Protein AF-A0A6G1S2K5-F1 (afdb_monomer_lite)

Structure (mmCIF, N/CA/C/O backbone):
data_AF-A0A6G1S2K5-F1
#
_entry.id   AF-A0A6G1S2K5-F1
#
loop_
_atom_site.group_PDB
_atom_site.id
_atom_site.type_symbol
_atom_site.label_atom_id
_atom_site.label_alt_id
_atom_site.label_comp_id
_atom_site.label_asym_id
_atom_site.label_entity_id
_atom_site.label_seq_id
_atom_site.pdbx_PDB_ins_code
_atom_site.Cartn_x
_atom_site.Cartn_y
_atom_site.Cartn_z
_atom_site.occupancy
_atom_site.B_iso_or_equiv
_atom_site.auth_seq_id
_atom_site.auth_comp_id
_atom_site.auth_asym_id
_atom_site.auth_atom_id
_atom_site.pdbx_PDB_model_num
ATOM 1 N N . GLU A 1 1 ? -30.847 39.200 23.170 1.00 44.28 1 GLU A N 1
ATOM 2 C CA . GLU A 1 1 ? -29.969 38.083 22.770 1.00 44.28 1 GLU A CA 1
ATOM 3 C C . GLU A 1 1 ? -28.603 38.314 23.396 1.00 44.28 1 GLU A C 1
ATOM 5 O O . GLU A 1 1 ? -27.869 39.185 22.953 1.00 44.28 1 GLU A O 1
ATOM 10 N N . GLY A 1 2 ? -28.333 37.659 24.526 1.00 47.44 2 GLY A N 1
ATOM 11 C CA . GLY A 1 2 ? -27.048 37.771 25.210 1.00 47.44 2 GLY A CA 1
ATOM 12 C C . GLY A 1 2 ? -26.057 36.809 24.572 1.00 47.44 2 GLY A C 1
ATOM 13 O O . GLY A 1 2 ? -26.247 35.598 24.657 1.00 47.44 2 GLY A O 1
ATOM 14 N N . LEU A 1 3 ? -25.022 37.343 23.926 1.00 50.62 3 LEU A N 1
ATOM 15 C CA . LEU A 1 3 ? -23.809 36.590 23.628 1.00 50.62 3 LEU A CA 1
ATOM 16 C C . LEU A 1 3 ? -23.221 36.156 24.975 1.00 50.62 3 LEU A C 1
ATOM 18 O O . LEU A 1 3 ? -22.658 36.971 25.697 1.00 50.62 3 LEU A O 1
ATOM 22 N N . LEU A 1 4 ? -23.426 34.890 25.342 1.00 57.00 4 LEU A N 1
ATOM 23 C CA . LEU A 1 4 ? -22.683 34.254 26.423 1.00 57.00 4 LEU A CA 1
ATOM 24 C C . LEU A 1 4 ? -21.203 34.323 26.033 1.00 57.00 4 LEU A C 1
ATOM 26 O O . LEU A 1 4 ? -20.764 33.589 25.146 1.00 57.00 4 LEU A O 1
ATOM 30 N N . GLU A 1 5 ? -20.457 35.241 26.647 1.00 63.59 5 GLU A N 1
ATOM 31 C CA . GLU A 1 5 ? -18.999 35.237 26.592 1.00 63.59 5 GLU A CA 1
ATOM 32 C C . GLU A 1 5 ? -18.533 33.884 27.128 1.00 63.59 5 GLU A C 1
ATOM 34 O O . GLU A 1 5 ? -18.661 33.586 28.315 1.00 63.59 5 GLU A O 1
ATOM 39 N N . ILE A 1 6 ? -18.061 33.019 26.228 1.00 65.19 6 ILE A N 1
ATOM 40 C CA . ILE A 1 6 ? -17.493 31.733 26.617 1.00 65.19 6 ILE A CA 1
ATOM 41 C C . ILE A 1 6 ? -16.240 32.050 27.432 1.00 65.19 6 ILE A C 1
ATOM 43 O O . ILE A 1 6 ? -15.275 32.605 26.901 1.00 65.19 6 ILE A O 1
ATOM 47 N N . ASN A 1 7 ? -16.267 31.713 28.720 1.00 73.50 7 ASN A N 1
ATOM 48 C CA . ASN A 1 7 ? -15.144 31.931 29.616 1.00 73.50 7 ASN A CA 1
ATOM 49 C C . ASN A 1 7 ? -13.915 31.171 29.086 1.00 73.50 7 ASN A C 1
ATOM 51 O O . ASN A 1 7 ? -14.003 30.013 28.672 1.00 73.50 7 ASN A O 1
ATOM 55 N N . THR A 1 8 ? -12.748 31.812 29.099 1.00 72.75 8 THR A N 1
ATOM 56 C CA . THR A 1 8 ? -11.483 31.217 28.643 1.00 72.75 8 THR A CA 1
ATOM 57 C C . THR A 1 8 ? -11.114 29.955 29.422 1.00 72.75 8 THR A C 1
ATOM 59 O O . THR A 1 8 ? -10.486 29.062 28.854 1.00 72.75 8 THR A O 1
ATOM 62 N N . ALA A 1 9 ? -11.560 29.836 30.675 1.00 74.75 9 ALA A N 1
ATOM 63 C CA . ALA A 1 9 ? -11.423 28.619 31.474 1.00 74.75 9 ALA A CA 1
ATOM 64 C C . ALA A 1 9 ? -12.240 27.436 30.912 1.00 74.75 9 ALA A C 1
ATOM 66 O O . ALA A 1 9 ? -11.753 26.307 30.892 1.00 74.75 9 ALA A O 1
ATOM 67 N N . ASP A 1 10 ? -13.444 27.684 30.386 1.00 74.12 10 ASP A N 1
ATOM 68 C CA . ASP A 1 10 ? -14.295 26.632 29.812 1.00 74.12 10 ASP A CA 1
ATOM 69 C C . ASP A 1 10 ? -13.729 26.124 28.479 1.00 74.12 10 ASP A C 1
ATOM 71 O O . ASP A 1 10 ? -13.750 24.923 28.200 1.00 74.12 10 ASP A O 1
ATOM 75 N N . LEU A 1 11 ? -13.134 27.023 27.685 1.00 76.31 11 LEU A N 1
ATOM 76 C CA . LEU A 1 11 ? -12.469 26.676 26.424 1.00 76.31 11 LEU A CA 1
ATOM 77 C C . LEU A 1 11 ? -11.297 25.699 26.617 1.00 76.31 11 LEU A C 1
ATOM 79 O O . LEU A 1 11 ? -11.029 24.897 25.722 1.00 76.31 11 LEU A O 1
ATOM 83 N N . GLN A 1 12 ? -10.625 25.722 27.775 1.00 82.12 12 GLN A N 1
ATOM 84 C CA . GLN A 1 12 ? -9.540 24.785 28.097 1.00 82.12 12 GLN A CA 1
ATOM 85 C C . GLN A 1 12 ? -10.045 23.359 28.374 1.00 82.12 12 GLN A C 1
ATOM 87 O O . GLN A 1 12 ? -9.307 22.398 28.177 1.00 82.12 12 GLN A O 1
ATOM 92 N N . LEU A 1 13 ? -11.310 23.193 28.774 1.00 88.50 13 LEU A N 1
ATOM 93 C CA . LEU A 1 13 ? -11.910 21.884 29.065 1.00 88.50 13 LEU A CA 1
ATOM 94 C C . LEU A 1 13 ? -12.486 21.197 27.817 1.00 88.50 13 LEU A C 1
ATOM 96 O O . LEU A 1 13 ? -12.706 19.982 27.813 1.00 88.50 13 LEU A O 1
ATOM 100 N N . PHE A 1 14 ? -12.734 21.957 26.747 1.00 91.81 14 PHE A N 1
ATOM 101 C CA . PHE A 1 14 ? -13.391 21.458 25.538 1.00 91.81 14 PHE A CA 1
ATOM 102 C C . PHE A 1 14 ? -12.679 20.271 24.875 1.00 91.81 14 PHE A C 1
ATOM 104 O O . PHE A 1 14 ? -13.385 19.320 24.527 1.00 91.81 14 PHE A O 1
ATOM 111 N N . PRO A 1 15 ? -11.337 20.245 24.711 1.00 94.25 15 PRO A N 1
ATOM 112 C CA . PRO A 1 15 ? -10.653 19.098 24.111 1.00 94.25 15 PRO A CA 1
ATOM 113 C C . PRO A 1 15 ? -10.971 17.789 24.842 1.00 94.25 15 PRO A C 1
ATOM 115 O O . PRO A 1 15 ? -11.388 16.811 24.220 1.00 94.25 15 PRO A O 1
ATOM 118 N N . THR A 1 16 ? -10.874 17.803 26.172 1.00 94.50 16 THR A N 1
ATOM 119 C CA . THR A 1 16 ? -11.142 16.646 27.032 1.00 94.50 16 THR A CA 1
ATOM 120 C C . THR A 1 16 ? -12.600 16.204 26.943 1.00 94.50 16 THR A C 1
ATOM 122 O O . THR A 1 16 ? -12.869 15.017 26.751 1.00 94.50 16 THR A O 1
ATOM 125 N N . ILE A 1 17 ? -13.548 17.147 27.013 1.00 94.94 17 ILE A N 1
ATOM 126 C CA . ILE A 1 17 ? -14.986 16.850 26.919 1.00 94.94 17 ILE A CA 1
ATOM 127 C C . ILE A 1 17 ? -15.317 16.223 25.562 1.00 94.94 17 ILE A C 1
ATOM 129 O O . ILE A 1 17 ? -15.997 15.196 25.503 1.00 94.94 17 ILE A O 1
ATOM 133 N N . VAL A 1 18 ? -14.832 16.814 24.467 1.00 95.81 18 VAL A N 1
ATOM 134 C CA . VAL A 1 18 ? -15.091 16.315 23.110 1.00 95.81 18 VAL A CA 1
ATOM 135 C C . VAL A 1 18 ? -14.554 14.897 22.954 1.00 95.81 18 VAL A C 1
ATOM 137 O O . VAL A 1 18 ? -15.295 14.019 22.513 1.00 95.81 18 VAL A O 1
ATOM 140 N N . VAL A 1 19 ? -13.306 14.654 23.364 1.00 96.06 19 VAL A N 1
ATOM 141 C CA . VAL A 1 19 ? -12.685 13.324 23.322 1.00 96.06 19 VAL A CA 1
ATOM 142 C C . VAL A 1 19 ? -13.500 12.313 24.127 1.00 96.06 19 VAL A C 1
ATOM 144 O O . VAL A 1 19 ? -13.864 11.261 23.603 1.00 96.06 19 VAL A O 1
ATOM 147 N N . GLU A 1 20 ? -13.850 12.636 25.372 1.00 96.25 20 GLU A N 1
ATOM 148 C CA . GLU A 1 20 ? -14.593 11.734 26.252 1.00 96.25 20 GLU A CA 1
ATOM 149 C C . GLU A 1 20 ? -15.958 11.355 25.660 1.00 96.25 20 GLU A C 1
ATOM 151 O O . GLU A 1 20 ? -16.309 10.173 25.583 1.00 96.25 20 GLU A O 1
ATOM 156 N N . LYS A 1 21 ? -16.748 12.348 25.226 1.00 97.19 21 LYS A N 1
ATOM 157 C CA . LYS A 1 21 ? -18.094 12.097 24.689 1.00 97.19 21 LYS A CA 1
ATOM 158 C C . LYS A 1 21 ? -18.041 11.372 23.354 1.00 97.19 21 LYS A C 1
ATOM 160 O O . LYS A 1 21 ? -18.877 10.506 23.100 1.00 97.19 21 LYS A O 1
ATOM 165 N N . MET A 1 22 ? -17.043 11.668 22.531 1.00 97.25 22 MET A N 1
ATOM 166 C CA . MET A 1 22 ? -16.865 11.003 21.252 1.00 97.25 22 MET A CA 1
ATOM 167 C C . MET A 1 22 ? -16.449 9.539 21.420 1.00 97.25 22 MET A C 1
ATOM 169 O O . MET A 1 22 ? -17.040 8.678 20.770 1.00 97.25 22 MET A O 1
ATOM 173 N N . ILE A 1 23 ? -15.527 9.224 22.338 1.00 97.25 23 ILE A N 1
ATOM 174 C CA . ILE A 1 23 ? -15.175 7.830 22.649 1.00 97.25 23 ILE A CA 1
ATOM 175 C C . ILE A 1 23 ? -16.382 7.085 23.224 1.00 97.25 23 ILE A C 1
ATOM 177 O O . ILE A 1 23 ? -16.666 5.969 22.798 1.00 97.25 23 ILE A O 1
ATOM 181 N N . LYS A 1 24 ? -17.161 7.701 24.122 1.00 97.50 24 LYS A N 1
ATOM 182 C CA . LYS A 1 24 ? -18.412 7.099 24.620 1.00 97.50 24 LYS A CA 1
ATOM 183 C C . LYS A 1 24 ? -19.392 6.786 23.487 1.00 97.50 24 LYS A C 1
ATOM 185 O O . LYS A 1 24 ? -19.952 5.695 23.457 1.00 97.50 24 LYS A O 1
ATOM 190 N N . ALA A 1 25 ? -19.558 7.694 22.529 1.00 97.88 25 ALA A N 1
ATOM 191 C CA . ALA A 1 25 ? -20.399 7.454 21.361 1.00 97.88 25 ALA A CA 1
ATOM 192 C C . ALA A 1 25 ? -19.854 6.327 20.458 1.00 97.88 25 ALA A C 1
ATOM 194 O O . ALA A 1 25 ? -20.641 5.540 19.934 1.00 97.88 25 ALA A O 1
ATOM 195 N N . LEU A 1 26 ? -18.529 6.197 20.317 1.00 97.38 26 LEU A N 1
ATOM 196 C CA . LEU A 1 26 ? -17.894 5.073 19.614 1.00 97.38 26 LEU A CA 1
ATOM 197 C C . LEU A 1 26 ? -18.157 3.732 20.316 1.00 97.38 26 LEU A C 1
ATOM 199 O O . LEU A 1 26 ? -18.489 2.751 19.652 1.00 97.38 26 LEU A O 1
ATOM 203 N N . LYS A 1 27 ? -18.095 3.678 21.656 1.00 96.50 27 LYS A N 1
ATOM 204 C CA . LYS A 1 27 ? -18.446 2.464 22.427 1.00 96.50 27 LYS A CA 1
ATOM 205 C C . LYS A 1 27 ? -19.894 2.022 22.171 1.00 96.50 27 LYS A C 1
ATOM 207 O O . LYS A 1 27 ? -20.176 0.830 22.163 1.00 96.50 27 LYS A O 1
ATOM 212 N N . LEU A 1 28 ? -20.789 2.974 21.896 1.00 96.56 28 LEU A N 1
ATOM 213 C CA . LEU A 1 28 ? -22.192 2.734 21.534 1.00 96.56 28 LEU A CA 1
ATOM 214 C C . LEU A 1 28 ? -22.413 2.482 20.030 1.00 96.56 28 LEU A C 1
ATOM 216 O O . LEU A 1 28 ? -23.551 2.514 19.568 1.00 96.56 28 LEU A O 1
ATOM 220 N N . ASN A 1 29 ? -21.347 2.240 19.259 1.00 95.38 29 ASN A N 1
ATOM 221 C CA . ASN A 1 29 ? -21.399 1.974 17.818 1.00 95.38 29 ASN A CA 1
ATOM 222 C C . ASN A 1 29 ? -22.050 3.113 16.999 1.00 95.38 29 ASN A C 1
ATOM 224 O O . ASN A 1 29 ? -22.747 2.885 16.008 1.00 95.38 29 ASN A O 1
ATOM 228 N N . SER A 1 30 ? -21.843 4.368 17.415 1.00 97.12 30 SER A N 1
ATOM 229 C CA . SER A 1 30 ? -22.363 5.527 16.689 1.00 97.12 30 SER A CA 1
ATOM 230 C C . SER A 1 30 ? -21.628 5.736 15.364 1.00 97.12 30 SER A C 1
ATOM 232 O O . SER A 1 30 ? -20.437 6.057 15.329 1.00 97.12 30 SER A O 1
ATOM 234 N N . ARG A 1 31 ? -22.372 5.653 14.255 1.00 96.06 31 ARG A N 1
ATOM 235 C CA . ARG A 1 31 ? -21.859 5.937 12.906 1.00 96.06 31 ARG A CA 1
ATOM 236 C C . ARG A 1 31 ? -21.279 7.349 12.791 1.00 96.06 31 ARG A C 1
ATOM 238 O O . ARG A 1 31 ? -20.225 7.511 12.184 1.00 96.06 31 ARG A O 1
ATOM 245 N N . GLU A 1 32 ? -21.943 8.350 13.366 1.00 96.69 32 GLU A N 1
ATOM 246 C CA . GLU A 1 32 ? -21.483 9.745 13.312 1.00 96.69 32 GLU A CA 1
ATOM 247 C C . GLU A 1 32 ? -20.174 9.941 14.080 1.00 96.69 32 GLU A C 1
ATOM 249 O O . GLU A 1 32 ? -19.266 10.618 13.596 1.00 96.69 32 GLU A O 1
ATOM 254 N N . ALA A 1 33 ? -20.035 9.297 15.243 1.00 97.00 33 ALA A N 1
ATOM 255 C CA . ALA A 1 33 ? -18.784 9.325 15.994 1.00 97.00 33 ALA A CA 1
ATOM 256 C C . ALA A 1 33 ? -17.656 8.640 15.211 1.00 97.00 33 ALA A C 1
ATOM 258 O O . ALA A 1 33 ? -16.556 9.186 15.116 1.00 97.00 33 ALA A O 1
ATOM 259 N N . ARG A 1 34 ? -17.946 7.499 14.570 1.00 96.56 34 ARG A N 1
ATOM 260 C CA . ARG A 1 34 ? -16.986 6.798 13.712 1.00 96.56 34 ARG A CA 1
ATOM 261 C C . ARG A 1 34 ? -16.538 7.660 12.540 1.00 96.56 34 ARG A C 1
ATOM 263 O O . ARG A 1 34 ? -15.343 7.755 12.300 1.00 96.56 34 ARG A O 1
ATOM 270 N N . LEU A 1 35 ? -17.453 8.321 11.831 1.00 96.62 35 LEU A N 1
ATOM 271 C CA . LEU A 1 35 ? -17.094 9.178 10.695 1.00 96.62 35 LEU A CA 1
ATOM 272 C C . LEU A 1 35 ? -16.244 10.388 11.101 1.00 96.62 35 LEU A C 1
ATOM 274 O O . LEU A 1 35 ? -15.449 10.882 10.307 1.00 96.62 35 LEU A O 1
ATOM 278 N N . ARG A 1 36 ? -16.387 10.853 12.344 1.00 97.12 36 ARG A N 1
ATOM 279 C CA . ARG A 1 36 ? -15.615 11.976 12.880 1.00 97.12 36 ARG A CA 1
ATOM 280 C C . ARG A 1 36 ? -14.306 11.548 13.536 1.00 97.12 36 ARG A C 1
ATOM 282 O O . ARG A 1 36 ? -13.568 12.431 13.955 1.00 97.12 36 ARG A O 1
ATOM 289 N N . PHE A 1 37 ? -13.979 10.253 13.613 1.00 96.94 37 PHE A N 1
ATOM 290 C CA . PHE A 1 37 ? -12.769 9.749 14.282 1.00 96.94 37 PHE A CA 1
ATOM 291 C C . PHE A 1 37 ? -11.465 10.473 13.894 1.00 96.94 37 PHE A C 1
ATOM 293 O O . PHE A 1 37 ? -10.727 10.855 14.802 1.00 96.94 37 PHE A O 1
ATOM 300 N N . PRO A 1 38 ? -11.199 10.805 12.614 1.00 97.00 38 PRO A N 1
ATOM 301 C CA . PRO A 1 38 ? -10.011 11.586 12.255 1.00 97.00 38 PRO A CA 1
ATOM 302 C C . PRO A 1 38 ? -9.928 12.954 12.947 1.00 97.00 38 PRO A C 1
ATOM 304 O O . PRO A 1 38 ? -8.837 13.459 13.199 1.00 97.00 38 PRO A O 1
ATOM 307 N N . ARG A 1 39 ? -11.070 13.559 13.305 1.00 97.06 39 ARG A N 1
ATOM 308 C CA . ARG A 1 39 ? -11.093 14.812 14.067 1.00 97.06 39 ARG A CA 1
ATOM 309 C C . ARG A 1 39 ? -10.588 14.620 15.493 1.00 97.06 39 ARG A C 1
ATOM 311 O O . ARG A 1 39 ? -9.932 15.515 16.014 1.00 97.06 39 ARG A O 1
ATOM 318 N N . LEU A 1 40 ? -10.860 13.470 16.105 1.00 96.25 40 LEU A N 1
ATOM 319 C CA . LEU A 1 40 ? -10.313 13.125 17.414 1.00 96.25 40 LEU A CA 1
ATOM 320 C C . LEU A 1 40 ? -8.785 13.016 17.341 1.00 96.25 40 LEU A C 1
ATOM 322 O O . LEU A 1 40 ? -8.116 13.587 18.193 1.00 96.25 40 LEU A O 1
ATOM 326 N N . LEU A 1 41 ? -8.236 12.404 16.285 1.00 96.50 41 LEU A N 1
ATOM 327 C CA . LEU A 1 41 ? -6.783 12.337 16.067 1.00 96.50 41 LEU A CA 1
ATOM 328 C C . LEU A 1 41 ? -6.138 13.733 15.981 1.00 96.50 41 LEU A C 1
ATOM 330 O O . LEU A 1 41 ? -5.127 13.985 16.626 1.00 96.50 41 LEU A O 1
ATOM 334 N N . GLN A 1 42 ? -6.771 14.671 15.269 1.00 96.19 42 GLN A N 1
ATOM 335 C CA . GLN A 1 42 ? -6.304 16.064 15.195 1.00 96.19 42 GLN A CA 1
ATOM 336 C C . GLN A 1 42 ? -6.362 16.794 16.544 1.00 96.19 42 GLN A C 1
ATOM 338 O O . GLN A 1 42 ? -5.534 17.661 16.816 1.00 96.19 42 GLN A O 1
ATOM 343 N N . ILE A 1 43 ? -7.365 16.495 17.377 1.00 95.69 43 ILE A N 1
ATOM 344 C CA . ILE A 1 43 ? -7.482 17.089 18.715 1.00 95.69 43 ILE A CA 1
ATOM 345 C C . ILE A 1 43 ? -6.345 16.589 19.610 1.00 95.69 43 ILE A C 1
ATOM 347 O O . ILE A 1 43 ? -5.783 17.400 20.337 1.00 95.69 43 ILE A O 1
ATOM 351 N N . ILE A 1 44 ? -5.973 15.308 19.512 1.00 95.06 44 ILE A N 1
ATOM 352 C CA . ILE A 1 44 ? -4.836 14.748 20.258 1.00 95.06 44 ILE A CA 1
ATOM 353 C C . ILE A 1 44 ? -3.531 15.430 19.857 1.00 95.06 44 ILE A C 1
ATOM 355 O O . ILE A 1 44 ? -2.781 15.847 20.729 1.00 95.06 44 ILE A O 1
ATOM 359 N N . GLU A 1 45 ? -3.287 15.587 18.554 1.00 94.31 45 GLU A N 1
ATOM 360 C CA . GLU A 1 45 ? -2.077 16.245 18.041 1.00 94.31 45 GLU A CA 1
ATOM 361 C C . GLU A 1 45 ? -1.993 17.719 18.476 1.00 94.31 45 GLU A C 1
ATOM 363 O O . GLU A 1 45 ? -0.913 18.241 18.734 1.00 94.31 45 GLU A O 1
ATOM 368 N N . ARG A 1 46 ? -3.136 18.406 18.601 1.00 95.00 46 ARG A N 1
ATOM 369 C CA . ARG A 1 46 ? -3.176 19.824 18.991 1.00 95.00 46 ARG A CA 1
ATOM 370 C C . ARG A 1 46 ? -3.164 20.059 20.505 1.00 95.00 46 ARG A C 1
ATOM 372 O O . ARG A 1 46 ? -2.647 21.086 20.937 1.00 95.00 46 ARG A O 1
ATOM 379 N N . TYR A 1 47 ? -3.756 19.157 21.285 1.00 95.00 47 TYR A N 1
ATOM 380 C CA . TYR A 1 47 ? -3.921 19.269 22.742 1.00 95.00 47 TYR A CA 1
ATOM 381 C C . TYR A 1 47 ? -3.456 17.984 23.456 1.00 95.00 47 TYR A C 1
ATOM 383 O O . TYR A 1 47 ? -4.256 17.308 24.119 1.00 95.00 47 TYR A O 1
ATOM 391 N N . PRO A 1 48 ? -2.184 17.572 23.287 1.00 94.50 48 PRO A N 1
ATOM 392 C CA . PRO A 1 48 ? -1.711 16.282 23.783 1.00 94.50 48 PRO A CA 1
ATOM 393 C C . PRO A 1 48 ? -1.643 16.228 25.313 1.00 94.50 48 PRO A C 1
ATOM 395 O O . PRO A 1 48 ? -1.909 15.174 25.891 1.00 94.50 48 PRO A O 1
ATOM 398 N N . ALA A 1 49 ? -1.340 17.348 25.979 1.00 92.94 49 ALA A N 1
ATOM 399 C CA . ALA A 1 49 ? -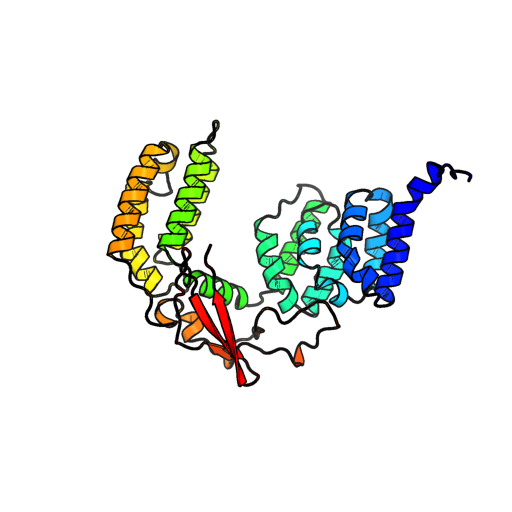1.195 17.406 27.434 1.00 92.94 49 ALA A CA 1
ATOM 400 C C . ALA A 1 49 ? -2.495 17.028 28.163 1.00 92.94 49 ALA A C 1
ATOM 402 O O . ALA A 1 49 ? -2.468 16.336 29.180 1.00 92.94 49 ALA A O 1
ATOM 403 N N . GLU A 1 50 ? -3.635 17.441 27.616 1.00 92.44 50 GLU A N 1
ATOM 404 C CA . GLU A 1 50 ? -4.954 17.247 28.208 1.00 92.44 50 GLU A CA 1
ATOM 405 C C . GLU A 1 50 ? -5.618 15.945 27.741 1.00 92.44 50 GLU A C 1
ATOM 407 O O . GLU A 1 50 ? -6.382 15.329 28.487 1.00 92.44 50 GLU A O 1
ATOM 412 N N . THR A 1 51 ? -5.348 15.511 26.504 1.00 95.25 51 THR A N 1
ATOM 413 C CA . THR A 1 51 ? -6.145 14.458 25.851 1.00 95.25 51 THR A CA 1
ATOM 414 C C . THR A 1 51 ? -5.433 13.116 25.688 1.00 95.25 51 THR A C 1
ATOM 416 O O . THR A 1 51 ? -6.104 12.082 25.720 1.00 95.25 51 THR A O 1
ATOM 419 N N . LEU A 1 52 ? -4.101 13.080 25.569 1.00 94.94 52 LEU A N 1
ATOM 420 C CA . LEU A 1 52 ? -3.365 11.865 25.190 1.00 94.94 52 LEU A CA 1
ATOM 421 C C . LEU A 1 52 ? -3.568 10.718 26.189 1.00 94.94 52 LEU A C 1
ATOM 423 O O . LEU A 1 52 ? -3.865 9.585 25.800 1.00 94.94 52 LEU A O 1
ATOM 427 N N . GLY A 1 53 ? -3.469 11.018 27.487 1.00 94.81 53 GLY A N 1
ATOM 428 C CA . GLY A 1 53 ? -3.676 10.031 28.551 1.00 94.81 53 GLY A CA 1
ATOM 429 C C . GLY A 1 53 ? -5.109 9.488 28.589 1.00 94.81 53 GLY A C 1
ATOM 430 O O . GLY A 1 53 ? -5.312 8.291 28.796 1.00 94.81 53 GLY A O 1
ATOM 431 N N . LEU A 1 54 ? -6.103 10.347 28.329 1.00 94.81 54 LEU A N 1
ATOM 432 C CA . LEU A 1 54 ? -7.511 9.949 28.265 1.00 94.81 54 LEU A CA 1
ATOM 433 C C . LEU A 1 54 ? -7.767 9.008 27.083 1.00 94.81 54 LEU A C 1
ATOM 435 O O . LEU A 1 54 ? -8.385 7.961 27.265 1.00 94.81 54 LEU A O 1
ATOM 439 N N . VAL A 1 55 ? -7.278 9.353 25.889 1.00 95.38 55 VAL A N 1
ATOM 440 C CA . VAL A 1 55 ? -7.466 8.519 24.692 1.00 95.38 55 VAL A CA 1
ATOM 441 C C . VAL A 1 55 ? -6.784 7.172 24.861 1.00 95.38 55 VAL A C 1
ATOM 443 O O . VAL A 1 55 ? -7.423 6.149 24.644 1.00 95.38 55 VAL A O 1
ATOM 446 N N . THR A 1 56 ? -5.529 7.164 25.310 1.00 94.88 56 THR A N 1
ATOM 447 C CA . THR A 1 56 ? -4.753 5.928 25.491 1.00 94.88 56 THR A CA 1
ATOM 448 C C . THR A 1 56 ? -5.468 4.945 26.424 1.00 94.88 56 THR A C 1
ATOM 450 O O . THR A 1 56 ? -5.467 3.740 26.181 1.00 94.88 56 THR A O 1
ATOM 453 N N . ARG A 1 57 ? -6.130 5.451 27.473 1.00 94.12 57 ARG A N 1
ATOM 454 C CA . ARG A 1 57 ? -6.892 4.621 28.413 1.00 94.12 57 ARG A CA 1
ATOM 455 C C . ARG A 1 57 ? -8.237 4.158 27.857 1.00 94.12 57 ARG A C 1
ATOM 457 O O . ARG A 1 57 ? -8.626 3.019 28.084 1.00 94.12 57 ARG A O 1
ATOM 464 N N . GLU A 1 58 ? -8.984 5.046 27.207 1.00 94.88 58 GLU A N 1
ATOM 465 C CA . GLU A 1 58 ? -10.389 4.788 26.876 1.00 94.88 58 GLU A CA 1
ATOM 466 C C . GLU A 1 58 ? -10.587 4.158 25.494 1.00 94.88 58 GLU A C 1
ATOM 468 O O . GLU A 1 58 ? -11.566 3.432 25.294 1.00 94.88 58 GLU A O 1
ATOM 473 N N . LEU A 1 59 ? -9.693 4.422 24.537 1.00 94.62 59 LEU A N 1
ATOM 474 C CA . LEU A 1 59 ? -9.855 3.981 23.150 1.00 94.62 59 LEU A CA 1
ATOM 475 C C . LEU A 1 59 ? -9.755 2.457 23.008 1.00 94.62 59 LEU A C 1
ATOM 477 O O . LEU A 1 59 ? -10.478 1.886 22.199 1.00 94.62 59 LEU A O 1
ATOM 481 N N . SER A 1 60 ? -8.950 1.801 23.849 1.00 92.25 60 SER A N 1
ATOM 482 C CA . SER A 1 60 ? -8.796 0.336 23.906 1.00 92.25 60 SER A CA 1
ATOM 483 C C . SER A 1 60 ? -10.092 -0.415 24.228 1.00 92.25 60 SER A C 1
ATOM 485 O O . SER A 1 60 ? -10.205 -1.603 23.955 1.00 92.25 60 SER A O 1
ATOM 487 N N . SER A 1 61 ? -11.089 0.266 24.801 1.00 94.19 61 SER A N 1
ATOM 488 C CA . SER A 1 61 ? -12.402 -0.325 25.092 1.00 94.19 61 SER A CA 1
ATOM 489 C C . SER A 1 61 ? -13.412 -0.196 23.946 1.00 94.19 61 SER A C 1
ATOM 491 O O . SER A 1 61 ? -14.523 -0.720 24.041 1.00 94.19 61 SER A O 1
ATOM 493 N N . VAL A 1 62 ? -13.067 0.521 22.872 1.00 97.12 62 VAL A N 1
ATOM 494 C CA . VAL A 1 62 ? -13.887 0.598 21.660 1.00 97.12 62 VAL A CA 1
ATOM 495 C C . VAL A 1 62 ? -13.541 -0.593 20.764 1.00 97.12 62 VAL A C 1
ATOM 497 O O . VAL A 1 62 ? -12.361 -0.824 20.517 1.00 97.12 62 VAL A O 1
ATOM 500 N N . PRO A 1 63 ? -14.530 -1.312 20.201 1.00 96.88 63 PRO A N 1
ATOM 501 C CA . PRO A 1 63 ? -14.259 -2.400 19.266 1.00 96.88 63 PRO A CA 1
ATOM 502 C C . PRO A 1 63 ? -13.364 -1.959 18.098 1.00 96.88 63 PRO A C 1
ATOM 504 O O . PRO A 1 63 ? -13.757 -1.099 17.302 1.00 96.88 63 PRO A O 1
ATOM 507 N N . CYS A 1 64 ? -12.187 -2.577 17.968 1.00 96.94 64 CYS A N 1
ATOM 508 C CA . CYS A 1 64 ? -11.137 -2.131 17.048 1.00 96.94 64 CYS A CA 1
ATOM 509 C C . CYS A 1 64 ? -11.565 -2.087 15.567 1.00 96.94 64 CYS A C 1
ATOM 511 O O . CYS A 1 64 ? -11.093 -1.252 14.794 1.00 96.94 64 CYS A O 1
ATOM 513 N N . TRP A 1 65 ? -12.531 -2.928 15.177 1.00 97.06 65 TRP A N 1
ATOM 514 C CA . TRP A 1 65 ? -13.069 -2.979 13.817 1.00 97.06 65 TRP A CA 1
ATOM 515 C C . TRP A 1 65 ? -13.690 -1.652 13.354 1.00 97.06 65 TRP A C 1
ATOM 517 O O . TRP A 1 65 ? -13.715 -1.370 12.156 1.00 97.06 65 TRP A O 1
ATOM 527 N N . GLN A 1 66 ? -14.157 -0.801 14.277 1.00 97.56 66 GLN A N 1
ATOM 528 C CA . GLN A 1 66 ? -14.718 0.508 13.925 1.00 97.56 66 GLN A CA 1
ATOM 529 C C . GLN A 1 66 ? -13.679 1.450 13.305 1.00 97.56 66 GLN A C 1
ATOM 531 O O . GLN A 1 66 ? -14.051 2.395 12.608 1.00 97.56 66 GLN A O 1
ATOM 536 N N . PHE A 1 67 ? -12.390 1.195 13.530 1.00 97.25 67 PHE A N 1
ATOM 537 C CA . PHE A 1 67 ? -11.302 2.038 13.044 1.00 97.25 67 PHE A CA 1
ATOM 538 C C . PHE A 1 67 ? -10.708 1.565 11.716 1.00 97.25 67 PHE A C 1
ATOM 540 O O . PHE A 1 67 ? -9.832 2.238 11.182 1.00 97.25 67 PHE A O 1
ATOM 547 N N . ILE A 1 68 ? -11.207 0.462 11.144 1.00 96.62 68 ILE A N 1
ATOM 548 C CA . ILE A 1 68 ? -10.735 -0.091 9.865 1.00 96.62 68 ILE A CA 1
ATOM 549 C C . ILE A 1 68 ? -10.781 0.955 8.743 1.00 96.62 68 ILE A C 1
ATOM 551 O O . ILE A 1 68 ? -9.802 1.141 8.026 1.00 96.62 68 ILE A O 1
ATOM 555 N N . GLY A 1 69 ? -11.880 1.711 8.651 1.00 95.31 69 GLY A N 1
ATOM 556 C CA . GLY A 1 69 ? -12.032 2.778 7.654 1.00 95.31 69 GLY A CA 1
ATOM 557 C C . GLY A 1 69 ? -11.064 3.956 7.829 1.00 95.31 69 GLY A C 1
ATOM 558 O O . GLY A 1 69 ? -10.982 4.807 6.950 1.00 95.31 69 GLY A O 1
ATOM 559 N N . TRP A 1 70 ? -10.332 4.005 8.946 1.00 96.94 70 TRP A N 1
ATOM 560 C CA . TRP A 1 70 ? -9.397 5.072 9.301 1.00 96.94 70 TRP A CA 1
ATOM 561 C C . TRP A 1 70 ? -7.991 4.554 9.638 1.00 96.94 70 TRP A C 1
ATOM 563 O O . TRP A 1 70 ? -7.211 5.257 10.287 1.00 96.94 70 TRP A O 1
ATOM 573 N N . ILE A 1 71 ? -7.651 3.327 9.214 1.00 96.75 71 ILE A N 1
ATOM 574 C CA . ILE A 1 71 ? -6.332 2.725 9.461 1.00 96.75 71 ILE A CA 1
ATOM 575 C C . ILE A 1 71 ? -5.223 3.642 8.956 1.00 96.75 71 ILE A C 1
ATOM 577 O O . ILE A 1 71 ? -4.290 3.913 9.703 1.00 96.75 71 ILE A O 1
ATOM 581 N N . SER A 1 72 ? -5.334 4.171 7.735 1.00 94.75 72 SER A N 1
ATOM 582 C CA . SER A 1 72 ? -4.302 5.033 7.146 1.00 94.75 72 SER A CA 1
ATOM 583 C C . SER A 1 72 ? -4.011 6.275 7.997 1.00 94.75 72 SER A C 1
ATOM 585 O O . SER A 1 72 ? -2.856 6.664 8.140 1.00 94.75 72 SER A O 1
ATOM 587 N N . GLN A 1 73 ? -5.034 6.875 8.614 1.00 95.50 73 GLN A N 1
ATOM 588 C CA . GLN A 1 73 ? -4.871 8.031 9.498 1.00 95.50 73 GLN A CA 1
ATOM 589 C C . GLN A 1 73 ? -4.190 7.648 10.815 1.00 95.50 73 GLN A C 1
ATOM 591 O O . GLN A 1 73 ? -3.393 8.427 11.325 1.00 95.50 73 GLN A O 1
ATOM 596 N N . MET A 1 74 ? -4.464 6.457 11.354 1.00 96.75 74 MET A N 1
ATOM 597 C CA . MET A 1 74 ? -3.750 5.953 12.533 1.00 96.75 74 MET A CA 1
ATOM 598 C C . MET A 1 74 ? -2.301 5.570 12.203 1.00 96.75 74 MET A C 1
ATOM 600 O O . MET A 1 74 ? -1.405 5.866 12.987 1.00 96.75 74 MET A O 1
ATOM 604 N N . MET A 1 75 ? -2.052 4.959 11.038 1.00 94.69 75 MET A N 1
ATOM 605 C CA . MET A 1 75 ? -0.702 4.617 10.570 1.00 94.69 75 MET A CA 1
ATOM 606 C C . MET A 1 75 ? 0.184 5.856 10.454 1.00 94.69 75 MET A C 1
ATOM 608 O O . MET A 1 75 ? 1.346 5.805 10.839 1.00 94.69 75 MET A O 1
ATOM 612 N N . ALA A 1 76 ? -0.361 6.980 9.986 1.00 93.44 76 ALA A N 1
ATOM 613 C CA . ALA A 1 76 ? 0.370 8.240 9.848 1.00 93.44 76 ALA A CA 1
ATOM 614 C C . ALA A 1 76 ? 0.797 8.888 11.184 1.00 93.44 76 ALA A C 1
ATOM 616 O O . ALA A 1 76 ? 1.479 9.910 11.170 1.00 93.44 76 ALA A O 1
ATOM 617 N N . LEU A 1 77 ? 0.370 8.343 12.329 1.00 94.69 77 LEU A N 1
ATOM 618 C CA . LEU A 1 77 ? 0.776 8.811 13.657 1.00 94.69 77 LEU A CA 1
ATOM 619 C C . LEU A 1 77 ? 1.878 7.955 14.286 1.00 94.69 77 LEU A C 1
ATOM 621 O O . LEU A 1 77 ? 2.412 8.350 15.316 1.00 94.69 77 LEU A O 1
ATOM 625 N N . LEU A 1 78 ? 2.194 6.779 13.730 1.00 96.38 78 LEU A N 1
ATOM 626 C CA . LEU A 1 78 ? 3.036 5.796 14.422 1.00 96.38 78 LEU A CA 1
ATOM 627 C C . LEU A 1 78 ? 4.497 6.230 14.600 1.00 96.38 78 LEU A C 1
ATOM 629 O O . LEU A 1 78 ? 5.163 5.708 15.491 1.00 96.38 78 LEU A O 1
ATOM 633 N N . ASP A 1 79 ? 4.986 7.182 13.807 1.00 95.38 79 ASP A N 1
ATOM 634 C CA . ASP A 1 79 ? 6.314 7.785 13.951 1.00 95.38 79 ASP A CA 1
ATOM 635 C C . ASP A 1 79 ? 6.325 9.087 14.772 1.00 95.38 79 ASP A C 1
ATOM 637 O O . ASP A 1 79 ? 7.395 9.629 15.056 1.00 95.38 79 ASP A O 1
ATOM 641 N N . LYS A 1 80 ? 5.154 9.558 15.221 1.00 94.81 80 LYS A N 1
ATOM 642 C CA . LYS A 1 80 ? 4.986 10.771 16.035 1.00 94.81 80 LYS A CA 1
ATOM 643 C C . LYS A 1 80 ? 4.933 10.473 17.536 1.00 94.81 80 LYS A C 1
ATOM 645 O O . LYS A 1 80 ? 4.810 9.325 17.960 1.00 94.81 80 LYS A O 1
ATOM 650 N N . ASP A 1 81 ? 4.993 11.518 18.362 1.00 93.75 81 ASP A N 1
ATOM 651 C CA . ASP A 1 81 ? 4.988 11.383 19.827 1.00 93.75 81 ASP A CA 1
ATOM 652 C C . ASP A 1 81 ? 3.628 10.876 20.356 1.00 93.75 81 ASP A C 1
ATOM 654 O O . ASP A 1 81 ? 3.566 10.149 21.348 1.00 93.75 81 ASP A O 1
ATOM 658 N N . GLU A 1 82 ? 2.537 11.180 19.650 1.00 95.06 82 GLU A N 1
ATOM 659 C CA . GLU A 1 82 ? 1.165 10.791 19.988 1.00 95.06 82 GLU A CA 1
ATOM 660 C C . GLU A 1 82 ? 0.820 9.338 19.604 1.00 95.06 82 GLU A C 1
ATOM 662 O O . GLU A 1 82 ? -0.296 8.887 19.873 1.00 95.06 82 GLU A O 1
ATOM 667 N N . ALA A 1 83 ? 1.752 8.579 19.005 1.00 96.12 83 ALA A N 1
ATOM 668 C CA . ALA A 1 83 ? 1.534 7.205 18.532 1.00 96.12 83 ALA A CA 1
ATOM 669 C C . ALA A 1 83 ? 0.892 6.289 19.588 1.00 96.12 83 ALA A C 1
ATOM 671 O O . ALA A 1 83 ? 0.040 5.455 19.269 1.00 96.12 83 ALA A O 1
ATOM 672 N N . VAL A 1 84 ? 1.265 6.471 20.859 1.00 95.88 84 VAL A N 1
ATOM 673 C CA . VAL A 1 84 ? 0.764 5.691 22.003 1.00 95.88 84 VAL A CA 1
ATOM 674 C C . VAL A 1 84 ? -0.764 5.703 22.118 1.00 95.88 84 VAL A C 1
ATOM 676 O O . VAL A 1 84 ? -1.339 4.734 22.610 1.00 95.88 84 VAL A O 1
ATOM 679 N N . ALA A 1 85 ? -1.432 6.739 21.597 1.00 96.19 85 ALA A N 1
ATOM 680 C CA . ALA A 1 85 ? -2.889 6.839 21.580 1.00 96.19 85 ALA A CA 1
ATOM 681 C C . ALA A 1 85 ? -3.562 5.726 20.764 1.00 96.19 85 ALA A C 1
ATOM 683 O O . ALA A 1 85 ? -4.681 5.326 21.081 1.00 96.19 85 ALA A O 1
ATOM 684 N N . VAL A 1 86 ? -2.907 5.255 19.696 1.00 97.00 86 VAL A N 1
ATOM 685 C CA . VAL A 1 86 ? -3.488 4.322 18.714 1.00 97.00 86 VAL A CA 1
ATOM 686 C C . VAL A 1 86 ? -2.784 2.967 18.673 1.00 97.00 86 VAL A C 1
ATOM 688 O O . VAL A 1 86 ? -3.344 2.024 18.121 1.00 97.00 86 VAL A O 1
ATOM 691 N N . GLN A 1 87 ? -1.598 2.830 19.277 1.00 97.12 87 GLN A N 1
ATOM 692 C CA . GLN A 1 87 ? -0.800 1.595 19.257 1.00 97.12 87 GLN A CA 1
ATOM 693 C C . GLN A 1 87 ? -1.584 0.353 19.699 1.00 97.12 87 GLN A C 1
ATOM 695 O O . GLN A 1 87 ? -1.546 -0.658 19.002 1.00 97.12 87 GLN A O 1
ATOM 700 N N . HIS A 1 88 ? -2.347 0.429 20.795 1.00 96.81 88 HIS A N 1
ATOM 701 C CA . HIS A 1 88 ? -3.170 -0.700 21.250 1.00 96.81 88 HIS A CA 1
ATOM 702 C C . HIS A 1 88 ? -4.190 -1.120 20.187 1.00 96.81 88 HIS A C 1
ATOM 704 O O . HIS A 1 88 ? -4.279 -2.290 19.829 1.00 96.81 88 HIS A O 1
ATOM 710 N N . THR A 1 89 ? -4.937 -0.155 19.649 1.00 97.25 89 THR A N 1
ATOM 711 C CA . THR A 1 89 ? -5.939 -0.390 18.607 1.00 97.25 89 THR A CA 1
ATOM 712 C C . THR A 1 89 ? -5.311 -1.001 17.356 1.00 97.25 89 THR A C 1
ATOM 714 O O . THR A 1 89 ? -5.860 -1.938 16.785 1.00 97.25 89 THR A O 1
ATOM 717 N N . ILE A 1 90 ? -4.145 -0.504 16.941 1.00 97.88 90 ILE A N 1
ATOM 718 C CA . ILE A 1 90 ? -3.396 -1.045 15.803 1.00 97.88 90 ILE A CA 1
ATOM 719 C C . ILE A 1 90 ? -2.947 -2.478 16.052 1.00 97.88 90 ILE A C 1
ATOM 721 O O . ILE A 1 90 ? -3.102 -3.323 15.173 1.00 97.88 90 ILE A O 1
ATOM 725 N N . GLU A 1 91 ? -2.418 -2.765 17.237 1.00 97.81 91 GLU A N 1
ATOM 726 C CA . GLU A 1 91 ? -2.013 -4.118 17.602 1.00 97.81 91 GLU A CA 1
ATOM 727 C C . GLU A 1 91 ? -3.221 -5.064 17.630 1.00 97.81 91 GLU A C 1
ATOM 729 O O . GLU A 1 91 ? -3.138 -6.176 17.116 1.00 97.81 91 GLU A O 1
ATOM 734 N N . GLU A 1 92 ? -4.375 -4.615 18.125 1.00 97.69 92 GLU A N 1
ATOM 735 C CA . GLU A 1 92 ? -5.616 -5.393 18.118 1.00 97.69 92 GLU A CA 1
ATOM 736 C C . GLU A 1 92 ? -6.135 -5.670 16.695 1.00 97.69 92 GLU A C 1
ATOM 738 O O . GLU A 1 92 ? -6.514 -6.805 16.391 1.00 97.69 92 GLU A O 1
ATOM 743 N N . ILE A 1 93 ? -6.084 -4.681 15.792 1.00 97.56 93 ILE A N 1
ATOM 744 C CA . ILE A 1 93 ? -6.424 -4.870 14.371 1.00 97.56 93 ILE A CA 1
ATOM 745 C C . ILE A 1 93 ? -5.435 -5.832 13.714 1.00 97.56 93 ILE A C 1
ATOM 747 O O . ILE A 1 93 ? -5.863 -6.747 13.022 1.00 97.56 93 ILE A O 1
ATOM 751 N N . ALA A 1 94 ? -4.132 -5.688 13.954 1.00 96.81 94 ALA A N 1
ATOM 752 C CA . ALA A 1 94 ? -3.124 -6.596 13.409 1.00 96.81 94 ALA A CA 1
ATOM 753 C C . ALA A 1 94 ? -3.306 -8.043 13.901 1.00 96.81 94 ALA A C 1
ATOM 755 O O . ALA A 1 94 ? -2.966 -8.983 13.187 1.00 96.81 94 ALA A O 1
ATOM 756 N N . ASN A 1 95 ? -3.854 -8.231 15.106 1.00 95.56 95 ASN A N 1
ATOM 757 C CA . ASN A 1 95 ? -4.156 -9.552 15.659 1.00 95.56 95 ASN A CA 1
ATOM 758 C C . ASN A 1 95 ? -5.426 -10.160 15.067 1.00 95.56 95 ASN A C 1
ATOM 760 O O . ASN A 1 95 ? -5.477 -11.367 14.853 1.00 95.56 95 ASN A O 1
ATOM 764 N N . THR A 1 96 ? -6.447 -9.332 14.856 1.00 95.81 96 THR A N 1
ATOM 765 C CA . THR A 1 96 ? -7.807 -9.796 14.548 1.00 95.81 96 THR A CA 1
ATOM 766 C C . THR A 1 96 ? -8.106 -9.768 13.049 1.00 95.81 96 THR A C 1
ATOM 768 O O . THR A 1 96 ? -8.768 -10.661 12.534 1.00 95.81 96 THR A O 1
ATOM 771 N N . TYR A 1 97 ? -7.601 -8.755 12.343 1.00 96.25 97 TYR A N 1
ATOM 772 C CA . TYR A 1 97 ? -7.837 -8.478 10.923 1.00 96.25 97 TYR A CA 1
ATOM 773 C C . TYR A 1 97 ? -6.517 -8.110 10.202 1.00 96.25 97 TYR A C 1
ATOM 775 O O . TYR A 1 97 ? -6.392 -7.006 9.662 1.00 96.25 97 TYR A O 1
ATOM 783 N N . PRO A 1 98 ? -5.499 -8.996 10.180 1.00 94.69 98 PRO A N 1
ATOM 784 C CA . PRO A 1 98 ? -4.174 -8.682 9.626 1.00 94.69 98 PRO A CA 1
ATOM 785 C C . PRO A 1 98 ? -4.213 -8.233 8.153 1.00 94.69 98 PRO A C 1
ATOM 787 O O . PRO A 1 98 ? -3.498 -7.307 7.767 1.00 94.69 98 PRO A O 1
ATOM 790 N N . GLN A 1 99 ? -5.099 -8.821 7.344 1.00 94.12 99 GLN A N 1
ATOM 791 C CA . GLN A 1 99 ? -5.271 -8.481 5.925 1.00 94.12 99 GLN A CA 1
ATOM 792 C C . GLN A 1 99 ? -5.881 -7.084 5.698 1.00 94.12 99 GLN A C 1
ATOM 794 O O . GLN A 1 99 ? -5.695 -6.495 4.634 1.00 94.12 99 GLN A O 1
ATOM 799 N N . ALA A 1 100 ? -6.562 -6.506 6.697 1.00 95.81 100 ALA A N 1
ATOM 800 C CA . ALA A 1 100 ? -7.112 -5.151 6.607 1.00 95.81 100 ALA A CA 1
ATOM 801 C C . ALA A 1 100 ? -6.034 -4.064 6.741 1.00 95.81 100 ALA A C 1
ATOM 803 O O . ALA A 1 100 ? -6.185 -2.962 6.213 1.00 95.81 100 ALA A O 1
ATOM 804 N N . ILE A 1 101 ? -4.960 -4.359 7.478 1.00 95.94 101 ILE A N 1
ATOM 805 C CA . ILE A 1 101 ? -3.946 -3.375 7.874 1.00 95.94 101 ILE A CA 1
ATOM 806 C C . ILE A 1 101 ? -2.630 -3.510 7.108 1.00 95.94 101 ILE A C 1
ATOM 808 O O . ILE A 1 101 ? -1.892 -2.532 7.021 1.00 95.94 101 ILE A O 1
ATOM 812 N N . ILE A 1 102 ? -2.344 -4.670 6.511 1.00 95.25 102 ILE A N 1
ATOM 813 C CA . ILE A 1 102 ? -1.051 -4.934 5.872 1.00 95.25 102 ILE A CA 1
ATOM 814 C C . ILE A 1 102 ? -0.694 -3.937 4.763 1.00 95.25 102 ILE A C 1
ATOM 816 O O . ILE A 1 102 ? 0.384 -3.352 4.814 1.00 95.25 102 ILE A O 1
ATOM 820 N N . TYR A 1 103 ? -1.597 -3.660 3.817 1.00 94.25 103 TYR A N 1
ATOM 821 C CA . TYR A 1 103 ? -1.296 -2.730 2.722 1.00 94.25 103 TYR A CA 1
ATOM 822 C C . TYR A 1 103 ? -1.144 -1.275 3.201 1.00 94.25 103 TYR A C 1
ATOM 824 O O . TYR A 1 103 ? -0.136 -0.656 2.856 1.00 94.25 103 TYR A O 1
ATOM 832 N N . PRO A 1 104 ? -2.057 -0.714 4.031 1.00 95.12 104 PRO A N 1
ATOM 833 C CA . PRO A 1 104 ? -1.827 0.597 4.639 1.00 95.12 104 PRO A CA 1
ATOM 834 C C . PRO A 1 104 ? -0.514 0.681 5.425 1.00 95.12 104 PRO A C 1
ATOM 836 O O . PRO A 1 104 ? 0.186 1.687 5.335 1.00 95.12 104 PRO A O 1
ATOM 839 N N . PHE A 1 105 ? -0.167 -0.375 6.167 1.00 95.56 105 PHE A N 1
ATOM 840 C CA . PHE A 1 105 ? 1.067 -0.439 6.942 1.00 95.56 105 PHE A CA 1
ATOM 841 C C . PHE A 1 105 ? 2.306 -0.414 6.042 1.00 95.56 105 PHE A C 1
ATOM 843 O O . PHE A 1 105 ? 3.210 0.377 6.300 1.00 95.56 105 PHE A O 1
ATOM 850 N N . MET A 1 106 ? 2.342 -1.226 4.976 1.00 93.00 106 MET A N 1
ATOM 851 C CA . MET A 1 106 ? 3.457 -1.247 4.020 1.00 93.00 106 MET A CA 1
ATOM 852 C C . MET A 1 106 ? 3.726 0.156 3.474 1.00 93.00 106 MET A C 1
ATOM 854 O O . MET A 1 106 ? 4.844 0.645 3.616 1.00 93.00 106 MET A O 1
ATOM 858 N N . VAL A 1 107 ? 2.685 0.841 2.988 1.00 92.44 107 VAL A N 1
ATOM 859 C CA . VAL A 1 107 ? 2.792 2.199 2.429 1.00 92.44 107 VAL A CA 1
ATOM 860 C C . VAL A 1 107 ? 3.288 3.210 3.465 1.00 92.44 107 VAL A C 1
ATOM 862 O O . VAL A 1 107 ? 4.217 3.967 3.197 1.00 92.44 107 VAL A O 1
ATOM 865 N N . SER A 1 108 ? 2.692 3.247 4.661 1.00 93.81 108 SER A N 1
ATOM 866 C CA . SER A 1 108 ? 3.099 4.223 5.681 1.00 93.81 108 SER A CA 1
ATOM 867 C C . SER A 1 108 ? 4.507 3.958 6.220 1.00 93.81 108 SER A C 1
ATOM 869 O O . SER A 1 108 ? 5.250 4.905 6.471 1.00 93.81 108 SER A O 1
ATOM 871 N N . SER A 1 109 ? 4.903 2.687 6.339 1.00 93.06 109 SER A N 1
ATOM 872 C CA . SER A 1 109 ? 6.196 2.298 6.910 1.00 93.06 109 SER A CA 1
ATOM 873 C C . SER A 1 109 ? 7.413 2.731 6.093 1.00 93.06 109 SER A C 1
ATOM 875 O O . SER A 1 109 ? 8.504 2.842 6.649 1.00 93.06 109 SER A O 1
ATOM 877 N N . GLU A 1 110 ? 7.240 3.015 4.800 1.00 90.38 110 GLU A N 1
ATOM 878 C CA . GLU A 1 110 ? 8.318 3.486 3.923 1.00 90.38 110 GLU A CA 1
ATOM 879 C C . GLU A 1 110 ? 8.787 4.909 4.246 1.00 90.38 110 GLU A C 1
ATOM 881 O O . GLU A 1 110 ? 9.910 5.272 3.904 1.00 90.38 110 GLU A O 1
ATOM 886 N N . SER A 1 111 ? 7.937 5.718 4.889 1.00 91.38 111 SER A N 1
ATOM 887 C CA . SER A 1 111 ? 8.178 7.154 5.0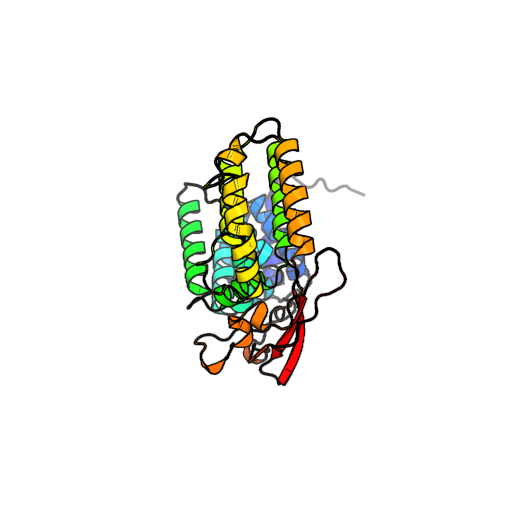97 1.00 91.38 111 SER A CA 1
ATOM 888 C C . SER A 1 111 ? 8.368 7.556 6.561 1.00 91.38 111 SER A C 1
ATOM 890 O O . SER A 1 111 ? 8.440 8.749 6.849 1.00 91.38 111 SER A O 1
ATOM 892 N N . TYR A 1 112 ? 8.433 6.599 7.490 1.00 94.88 112 TYR A N 1
ATOM 893 C CA . TYR A 1 112 ? 8.533 6.913 8.914 1.00 94.88 112 TYR A CA 1
ATOM 894 C C . TYR A 1 112 ? 9.883 7.508 9.310 1.00 94.88 112 TYR A C 1
ATOM 896 O O . TYR A 1 112 ? 10.942 6.971 8.980 1.00 94.88 112 TYR A O 1
ATOM 904 N N . CYS A 1 113 ? 9.822 8.563 10.122 1.00 94.12 113 CYS A N 1
ATOM 905 C CA . CYS A 1 113 ? 10.986 9.228 10.695 1.00 94.12 113 CYS A CA 1
ATOM 906 C C . CYS A 1 113 ? 10.853 9.310 12.219 1.00 94.12 113 CYS A C 1
ATOM 908 O O . CYS A 1 113 ? 10.216 10.213 12.757 1.00 94.12 113 CYS A O 1
ATOM 910 N N . PHE A 1 114 ? 11.495 8.383 12.928 1.00 95.19 114 PHE A N 1
ATOM 911 C CA . PHE A 1 114 ? 11.478 8.356 14.391 1.00 95.19 114 PHE A CA 1
ATOM 912 C C . PHE A 1 114 ? 12.508 9.326 14.978 1.00 95.19 114 PHE A C 1
ATOM 914 O O . PHE A 1 114 ? 13.646 9.390 14.516 1.00 95.19 114 PHE A O 1
ATOM 921 N N . LYS A 1 115 ? 12.119 10.055 16.028 1.00 93.12 115 LYS A N 1
ATOM 922 C CA . LYS A 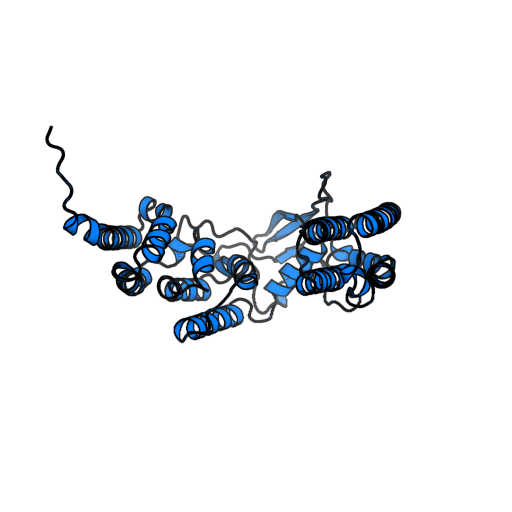1 115 ? 13.033 10.913 16.798 1.00 93.12 115 LYS A CA 1
ATOM 923 C C . LYS A 1 115 ? 13.964 10.065 17.674 1.00 93.12 115 LYS A C 1
ATOM 925 O O . LYS A 1 115 ? 13.525 9.065 18.239 1.00 93.12 115 LYS A O 1
ATOM 930 N N . ASP A 1 116 ? 15.196 10.527 17.892 1.00 93.12 116 ASP A N 1
ATOM 931 C CA . ASP A 1 116 ? 16.172 9.908 18.810 1.00 93.12 116 ASP A CA 1
ATOM 932 C C . ASP A 1 116 ? 15.849 10.208 20.291 1.00 93.12 116 ASP A C 1
ATOM 934 O O . ASP A 1 116 ? 16.648 10.761 21.046 1.00 93.12 116 ASP A O 1
ATOM 938 N N . THR A 1 117 ? 14.628 9.886 20.716 1.00 95.50 117 THR A N 1
ATOM 939 C CA . THR A 1 117 ? 14.144 10.022 22.096 1.00 95.50 117 THR A CA 1
ATOM 940 C C . THR A 1 117 ? 13.693 8.665 22.627 1.00 95.50 117 THR A C 1
ATOM 942 O O . THR A 1 117 ? 13.413 7.745 21.860 1.00 95.50 117 THR A O 1
ATOM 945 N N . ALA A 1 118 ? 13.552 8.526 23.950 1.00 94.00 118 ALA A N 1
ATOM 946 C CA . ALA A 1 118 ? 13.046 7.285 24.546 1.00 94.00 118 ALA A CA 1
ATOM 947 C C . ALA A 1 118 ? 11.662 6.879 23.994 1.00 94.00 118 ALA A C 1
ATOM 949 O O . ALA A 1 118 ? 11.396 5.692 23.814 1.00 94.00 118 ALA A O 1
ATOM 950 N N . THR A 1 119 ? 10.792 7.852 23.701 1.00 92.94 119 THR A N 1
ATOM 951 C CA . THR A 1 119 ? 9.484 7.617 23.067 1.00 92.94 119 THR A CA 1
ATOM 952 C C . THR A 1 119 ? 9.641 7.176 21.614 1.00 92.94 119 THR A C 1
ATOM 954 O O . THR A 1 119 ? 9.038 6.183 21.215 1.00 92.94 119 THR A O 1
ATOM 957 N N . GLY A 1 120 ? 10.492 7.854 20.838 1.00 95.62 120 GLY A N 1
ATOM 958 C CA . GLY A 1 120 ? 10.742 7.500 19.441 1.00 95.62 120 GLY A CA 1
ATOM 959 C C . GLY A 1 120 ? 11.321 6.092 19.276 1.00 95.62 120 GLY A C 1
ATOM 960 O O . GLY A 1 120 ? 10.850 5.341 18.423 1.00 95.62 120 GLY A O 1
ATOM 961 N N . CYS A 1 121 ? 12.247 5.679 20.151 1.00 95.56 121 CYS A N 1
ATOM 962 C CA . CYS A 1 121 ? 12.770 4.309 20.170 1.00 95.56 121 CYS A CA 1
ATOM 963 C C . CYS A 1 121 ? 11.666 3.271 20.423 1.00 95.56 121 CYS A C 1
ATOM 965 O O . CYS A 1 121 ? 11.559 2.300 19.676 1.00 95.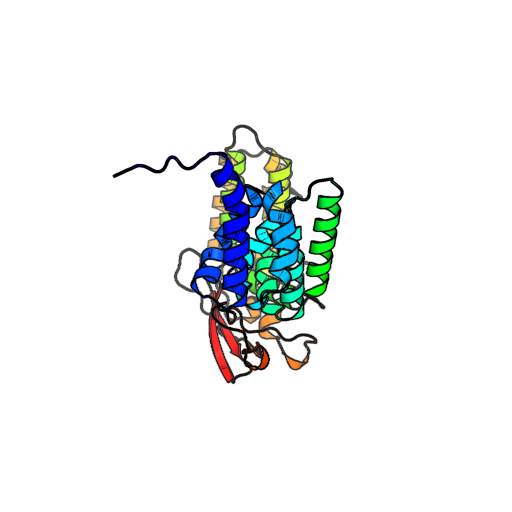56 121 CYS A O 1
ATOM 967 N N . LYS A 1 122 ? 10.790 3.500 21.412 1.00 96.50 122 LYS A N 1
ATOM 968 C CA . LYS A 1 122 ? 9.652 2.603 21.694 1.00 96.50 122 LYS A CA 1
ATOM 969 C C . LYS A 1 122 ? 8.677 2.509 20.520 1.00 96.50 122 LYS A C 1
ATOM 971 O O . LYS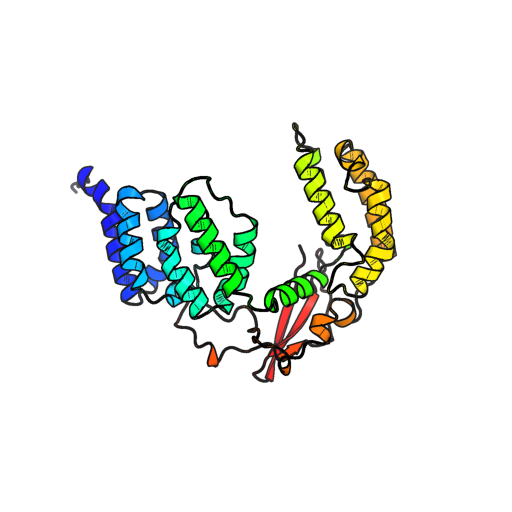 A 1 122 ? 8.170 1.430 20.220 1.00 96.50 122 LYS A O 1
ATOM 976 N N . ASN A 1 123 ? 8.419 3.627 19.843 1.00 97.00 123 ASN A N 1
ATOM 977 C CA . ASN A 1 123 ? 7.550 3.658 18.668 1.00 97.00 123 ASN A CA 1
ATOM 978 C C . ASN A 1 123 ? 8.159 2.875 17.499 1.00 97.00 123 ASN A C 1
ATOM 980 O O . ASN A 1 123 ? 7.458 2.102 16.845 1.00 97.00 123 ASN A O 1
ATOM 984 N N . LYS A 1 124 ? 9.471 3.005 17.283 1.00 97.19 124 LYS A N 1
ATOM 985 C CA . LYS A 1 124 ? 10.201 2.222 16.282 1.00 97.19 124 LYS A CA 1
ATOM 986 C C . LYS A 1 124 ? 10.117 0.721 16.571 1.00 97.19 124 LYS A C 1
ATOM 988 O O . LYS A 1 124 ? 9.743 -0.046 15.687 1.00 97.19 124 LYS A O 1
ATOM 993 N N . GLU A 1 125 ? 10.373 0.312 17.813 1.00 97.06 125 GLU A N 1
ATOM 994 C CA . GLU A 1 125 ? 10.246 -1.086 18.249 1.00 97.06 125 GLU A CA 1
ATOM 995 C C . GLU A 1 125 ? 8.819 -1.628 18.053 1.00 97.06 125 GLU A C 1
ATOM 997 O O . GLU A 1 125 ? 8.631 -2.774 17.636 1.00 97.06 125 GLU A O 1
ATOM 1002 N N . PHE A 1 126 ? 7.794 -0.809 18.322 1.00 97.50 126 PHE A N 1
ATOM 1003 C CA . PHE A 1 126 ? 6.399 -1.164 18.057 1.00 97.50 126 PHE A CA 1
ATOM 1004 C C . PHE A 1 126 ? 6.159 -1.430 16.566 1.00 97.50 126 PHE A C 1
ATOM 1006 O O . PHE A 1 126 ? 5.619 -2.478 16.207 1.00 97.50 126 PHE A O 1
ATOM 1013 N N . VAL A 1 127 ? 6.582 -0.513 15.693 1.00 96.94 127 VAL A N 1
ATOM 1014 C CA . VAL A 1 127 ? 6.410 -0.650 14.240 1.00 96.94 127 VAL A CA 1
ATOM 1015 C C . VAL A 1 127 ? 7.151 -1.880 13.713 1.00 96.94 127 VAL A C 1
ATOM 1017 O O . VAL A 1 127 ? 6.580 -2.651 12.942 1.00 96.94 127 VAL A O 1
ATOM 1020 N N . GLU A 1 128 ? 8.380 -2.130 14.167 1.00 95.31 128 GLU A N 1
ATOM 1021 C CA . GLU A 1 128 ? 9.145 -3.328 13.800 1.00 95.31 128 GLU A CA 1
ATOM 1022 C C . GLU A 1 128 ? 8.446 -4.619 14.258 1.00 95.31 128 GLU A C 1
ATOM 1024 O O . GLU A 1 128 ? 8.354 -5.586 13.494 1.00 95.31 128 GLU A O 1
ATOM 1029 N N . ARG A 1 129 ? 7.868 -4.632 15.468 1.00 96.12 129 ARG A N 1
ATOM 1030 C CA . ARG A 1 129 ? 7.074 -5.765 15.970 1.00 96.12 129 ARG A CA 1
ATOM 1031 C C . ARG A 1 129 ? 5.850 -6.037 15.096 1.00 96.12 129 ARG A C 1
ATOM 1033 O O . ARG A 1 129 ? 5.600 -7.196 14.761 1.00 96.12 129 ARG A O 1
ATOM 1040 N N . ILE A 1 130 ? 5.100 -4.999 14.721 1.00 96.38 130 ILE A N 1
ATOM 1041 C CA . ILE A 1 130 ? 3.929 -5.131 13.842 1.00 96.38 130 ILE A CA 1
ATOM 1042 C C . ILE A 1 130 ? 4.349 -5.619 12.452 1.00 96.38 130 ILE A C 1
ATOM 1044 O O . ILE A 1 130 ? 3.749 -6.564 11.941 1.00 96.38 130 ILE A O 1
ATOM 1048 N N . LYS A 1 131 ? 5.430 -5.074 11.880 1.00 94.12 131 LYS A N 1
ATOM 1049 C CA . LYS A 1 131 ? 5.972 -5.512 10.583 1.00 94.12 131 LYS A CA 1
ATOM 1050 C C . LYS A 1 131 ? 6.260 -7.012 10.562 1.00 94.12 131 LYS A C 1
ATOM 1052 O O . LYS A 1 131 ? 5.785 -7.721 9.680 1.00 94.12 131 LYS A O 1
ATOM 1057 N N . ASN A 1 132 ? 6.970 -7.505 11.576 1.00 91.69 132 ASN A N 1
ATOM 1058 C CA . ASN A 1 132 ? 7.314 -8.924 11.705 1.00 91.69 132 ASN A CA 1
ATOM 1059 C C . ASN A 1 132 ? 6.085 -9.823 11.931 1.00 91.69 132 ASN A C 1
ATOM 1061 O O . ASN A 1 132 ? 6.144 -11.039 11.735 1.00 91.69 132 ASN A O 1
ATOM 1065 N N . LYS A 1 133 ? 4.967 -9.245 12.379 1.00 92.19 133 LYS A N 1
ATOM 1066 C CA . LYS A 1 133 ? 3.721 -9.964 12.636 1.00 92.19 133 LYS A CA 1
ATOM 1067 C C . LYS A 1 133 ? 2.834 -10.092 11.402 1.00 92.19 133 LYS A C 1
ATOM 1069 O O . LYS A 1 133 ? 2.236 -11.151 11.235 1.00 92.19 133 LYS A O 1
ATOM 1074 N N . LEU A 1 134 ? 2.733 -9.037 10.593 1.00 92.25 134 LEU A N 1
ATOM 1075 C CA . LEU A 1 134 ? 1.753 -8.948 9.509 1.00 92.25 134 LEU A CA 1
ATOM 1076 C C . LEU A 1 134 ? 2.076 -9.862 8.324 1.00 92.25 134 LEU A C 1
ATOM 1078 O O . LEU A 1 134 ? 1.175 -10.533 7.835 1.00 92.25 134 LEU A O 1
ATOM 1082 N N . ASP A 1 135 ? 3.339 -9.947 7.900 1.00 86.38 135 ASP A N 1
ATOM 1083 C CA . ASP A 1 135 ? 3.732 -10.757 6.735 1.00 86.38 135 ASP A CA 1
ATOM 1084 C C . ASP A 1 135 ? 4.605 -11.955 7.127 1.00 86.38 135 ASP A C 1
ATOM 1086 O O . ASP A 1 135 ? 5.747 -12.129 6.689 1.00 86.38 135 ASP A O 1
ATOM 1090 N N . ARG A 1 136 ? 4.079 -12.798 8.023 1.00 79.88 136 ARG A N 1
ATOM 1091 C CA . ARG A 1 136 ? 4.769 -14.031 8.420 1.00 79.88 136 ARG A CA 1
ATOM 1092 C C . ARG A 1 136 ? 4.938 -14.932 7.196 1.00 79.88 136 ARG A C 1
ATOM 1094 O O . ARG A 1 136 ? 3.974 -15.495 6.694 1.00 79.88 136 ARG A O 1
ATOM 1101 N N . GLY A 1 137 ? 6.176 -15.100 6.743 1.00 80.19 137 GLY A N 1
ATOM 1102 C CA . GLY A 1 137 ? 6.499 -15.924 5.576 1.00 80.19 137 GLY A CA 1
ATOM 1103 C C . GLY A 1 137 ? 6.582 -15.170 4.248 1.00 80.19 137 GLY A C 1
ATOM 1104 O O . GLY A 1 137 ? 6.863 -15.821 3.251 1.00 80.19 137 GLY A O 1
ATOM 1105 N N . GLY A 1 138 ? 6.396 -13.843 4.227 1.00 88.62 138 GLY A N 1
ATOM 1106 C CA . GLY A 1 138 ? 6.703 -13.005 3.058 1.00 88.62 138 GLY A CA 1
ATOM 1107 C C . GLY A 1 138 ? 5.719 -13.103 1.889 1.00 88.62 138 GLY A C 1
ATOM 1108 O O . GLY A 1 138 ? 5.989 -12.577 0.814 1.00 88.62 138 GLY A O 1
ATOM 1109 N N . VAL A 1 139 ? 4.592 -13.794 2.069 1.00 90.38 139 VAL A N 1
ATOM 1110 C CA . VAL A 1 139 ? 3.654 -14.122 0.986 1.00 90.38 139 VAL A CA 1
ATOM 1111 C C . VAL A 1 139 ? 2.973 -12.867 0.436 1.00 90.38 139 VAL A C 1
ATOM 1113 O O . VAL A 1 139 ? 2.745 -12.765 -0.770 1.00 90.38 139 VAL A O 1
ATOM 1116 N N . VAL A 1 140 ? 2.656 -11.893 1.296 1.00 91.75 140 VAL A N 1
ATOM 1117 C CA . VAL A 1 140 ? 2.036 -10.641 0.844 1.00 91.75 140 VAL A CA 1
ATOM 1118 C C . VAL A 1 140 ? 3.070 -9.750 0.164 1.00 91.75 140 VAL A C 1
ATOM 1120 O O . VAL A 1 140 ? 2.765 -9.159 -0.871 1.00 91.75 140 VAL A O 1
ATOM 1123 N N . GLN A 1 141 ? 4.309 -9.709 0.662 1.00 91.62 141 GLN A N 1
ATOM 1124 C CA . GLN A 1 141 ? 5.406 -9.037 -0.031 1.00 91.62 141 GLN A CA 1
ATOM 1125 C C . GLN A 1 141 ? 5.657 -9.640 -1.421 1.00 91.62 141 GLN A C 1
ATOM 1127 O O . GLN A 1 141 ? 5.801 -8.885 -2.383 1.00 91.62 141 GLN A O 1
ATOM 1132 N N . ASP A 1 142 ? 5.661 -10.968 -1.553 1.00 92.25 142 ASP A N 1
ATOM 1133 C CA . ASP A 1 142 ? 5.799 -11.651 -2.843 1.00 92.25 142 ASP A CA 1
ATOM 1134 C C . ASP A 1 142 ? 4.654 -11.291 -3.796 1.00 92.25 142 ASP A C 1
ATOM 1136 O O . ASP A 1 142 ? 4.888 -11.025 -4.979 1.00 92.25 142 ASP A O 1
ATOM 1140 N N . PHE A 1 143 ? 3.421 -11.214 -3.285 1.00 93.94 143 PHE A N 1
ATOM 1141 C CA . PHE A 1 143 ? 2.268 -10.780 -4.070 1.00 93.94 143 PHE A CA 1
ATOM 1142 C C . PHE A 1 143 ? 2.409 -9.329 -4.553 1.00 93.94 143 PHE A C 1
ATOM 1144 O O . PHE A 1 143 ? 2.196 -9.054 -5.735 1.00 93.94 143 PHE A O 1
ATOM 1151 N N . VAL A 1 144 ? 2.826 -8.405 -3.683 1.00 93.62 144 VAL A N 1
ATOM 1152 C CA . VAL A 1 144 ? 3.056 -6.996 -4.045 1.00 93.62 144 VAL A CA 1
ATOM 1153 C C . VAL A 1 144 ? 4.167 -6.870 -5.092 1.00 93.62 144 VAL A C 1
ATOM 1155 O O . VAL A 1 144 ? 3.947 -6.258 -6.137 1.00 93.62 144 VAL A O 1
ATOM 1158 N N . LEU A 1 145 ? 5.317 -7.519 -4.885 1.00 92.50 145 LEU A N 1
ATOM 1159 C CA . LEU A 1 145 ? 6.424 -7.525 -5.853 1.00 92.50 145 LEU A CA 1
ATOM 1160 C C . LEU A 1 145 ? 5.996 -8.110 -7.205 1.00 92.50 145 LEU A C 1
ATOM 1162 O O . LEU A 1 145 ? 6.414 -7.638 -8.264 1.00 92.50 145 LEU A O 1
ATOM 1166 N N . SER A 1 146 ? 5.128 -9.120 -7.179 1.00 94.25 146 SER A N 1
ATOM 1167 C CA . SER A 1 146 ? 4.553 -9.736 -8.372 1.00 94.25 146 SER A CA 1
ATOM 1168 C C . SER A 1 146 ? 3.613 -8.793 -9.128 1.00 94.25 146 SER A C 1
ATOM 1170 O O . SER A 1 146 ? 3.638 -8.765 -10.362 1.00 94.25 146 SER A O 1
ATOM 1172 N N . LEU A 1 147 ? 2.817 -7.991 -8.414 1.00 94.81 147 LEU A N 1
ATOM 1173 C CA . LEU A 1 147 ? 1.981 -6.946 -9.011 1.00 94.81 147 LEU A CA 1
ATOM 1174 C C . LEU A 1 147 ? 2.829 -5.823 -9.620 1.00 94.81 147 LEU A C 1
ATOM 1176 O O . LEU A 1 147 ? 2.514 -5.352 -10.713 1.00 94.81 147 LEU A O 1
ATOM 1180 N N . GLU A 1 148 ? 3.937 -5.433 -8.987 1.00 92.75 148 GLU A N 1
ATOM 1181 C CA . GLU A 1 148 ? 4.862 -4.429 -9.534 1.00 92.75 148 GLU A CA 1
ATOM 1182 C C . GLU A 1 148 ? 5.438 -4.847 -10.896 1.00 92.75 148 GLU A C 1
ATOM 1184 O O . GLU A 1 148 ? 5.640 -4.003 -11.778 1.00 92.75 148 GLU A O 1
ATOM 1189 N N . GLN A 1 149 ? 5.635 -6.152 -11.131 1.00 93.06 149 GLN A N 1
ATOM 1190 C CA . GLN A 1 149 ? 6.123 -6.644 -12.422 1.00 93.06 149 GLN A CA 1
ATOM 1191 C C . GLN A 1 149 ? 5.152 -6.383 -13.583 1.00 93.06 149 GLN A C 1
ATOM 1193 O O . GLN A 1 149 ? 5.602 -6.294 -14.731 1.00 93.06 149 GLN A O 1
ATOM 1198 N N . LEU A 1 150 ? 3.857 -6.174 -13.313 1.00 94.19 150 LEU A N 1
ATOM 1199 C CA . LEU A 1 150 ? 2.856 -5.806 -14.322 1.00 94.19 150 LEU A CA 1
ATOM 1200 C C . LEU A 1 150 ? 3.028 -4.367 -14.836 1.00 94.19 150 LEU A C 1
ATOM 1202 O O . LEU A 1 150 ? 2.515 -4.033 -15.909 1.00 94.19 150 LEU A O 1
ATOM 1206 N N . SER A 1 151 ? 3.756 -3.503 -14.130 1.00 92.75 151 SER A N 1
ATOM 1207 C CA . SER A 1 151 ? 3.976 -2.111 -14.542 1.00 92.75 151 SER A CA 1
ATOM 1208 C C . SER A 1 151 ? 4.732 -2.016 -15.869 1.00 92.75 151 SER A C 1
ATOM 1210 O O . SER A 1 151 ? 5.618 -2.815 -16.161 1.00 92.75 151 SER A O 1
ATOM 1212 N N . ASN A 1 152 ? 4.421 -1.035 -16.716 1.00 92.62 152 ASN A N 1
ATOM 1213 C CA . ASN A 1 152 ? 5.147 -0.872 -17.978 1.00 92.62 152 ASN A CA 1
ATOM 1214 C C . ASN A 1 152 ? 6.557 -0.280 -17.712 1.00 92.62 152 ASN A C 1
ATOM 1216 O O . ASN A 1 152 ? 6.638 0.805 -17.136 1.00 92.62 152 ASN A O 1
ATOM 1220 N N . PRO A 1 153 ? 7.664 -0.940 -18.123 1.00 93.75 153 PRO A N 1
ATOM 1221 C CA . PRO A 1 153 ? 9.028 -0.453 -17.872 1.00 93.75 153 PRO A CA 1
ATOM 1222 C C . PRO A 1 153 ? 9.316 0.930 -18.457 1.00 93.75 153 PRO A C 1
ATOM 1224 O O . PRO A 1 153 ? 10.050 1.704 -17.852 1.00 93.75 153 PRO A O 1
ATOM 1227 N N . ILE A 1 154 ? 8.721 1.259 -19.605 1.00 94.62 154 ILE A N 1
ATOM 1228 C CA . ILE A 1 154 ? 8.898 2.562 -20.249 1.00 94.62 154 ILE A CA 1
ATOM 1229 C C . ILE A 1 154 ? 8.238 3.651 -19.412 1.00 94.62 154 ILE A C 1
ATOM 1231 O O . ILE A 1 154 ? 8.794 4.735 -19.284 1.00 94.62 154 ILE A O 1
ATOM 1235 N N . MET A 1 155 ? 7.063 3.373 -18.837 1.00 94.62 155 MET A N 1
ATOM 1236 C CA . MET A 1 155 ? 6.390 4.340 -17.965 1.00 94.62 155 MET A CA 1
ATOM 1237 C C . MET A 1 155 ? 7.202 4.574 -16.691 1.00 94.62 155 MET A C 1
ATOM 1239 O O . MET A 1 155 ? 7.479 5.723 -16.381 1.00 94.62 155 MET A O 1
ATOM 1243 N N . LEU A 1 156 ? 7.700 3.509 -16.049 1.00 94.94 156 LEU A N 1
ATOM 1244 C CA . LEU A 1 156 ? 8.579 3.633 -14.877 1.00 94.94 156 LEU A CA 1
ATOM 1245 C C . LEU A 1 156 ? 9.849 4.445 -15.180 1.00 94.94 156 LEU A C 1
ATOM 1247 O O . LEU A 1 156 ? 10.289 5.242 -14.358 1.00 94.94 156 LEU A O 1
ATOM 1251 N N . PHE A 1 157 ? 10.444 4.259 -16.363 1.00 96.50 157 PHE A N 1
ATOM 1252 C CA . PHE A 1 157 ? 11.599 5.054 -16.776 1.00 96.50 157 PHE A CA 1
ATOM 1253 C C . PHE A 1 157 ? 11.236 6.528 -16.997 1.00 96.50 157 PHE A C 1
ATOM 1255 O O . PHE A 1 157 ? 11.993 7.399 -16.584 1.00 96.50 157 PHE A O 1
ATOM 1262 N N . LYS A 1 158 ? 10.083 6.822 -17.612 1.00 96.00 158 LYS A N 1
ATOM 1263 C CA . LYS A 1 158 ? 9.603 8.201 -17.796 1.00 96.00 158 LYS A CA 1
ATOM 1264 C C . LYS A 1 158 ? 9.358 8.907 -16.464 1.00 96.00 158 LYS A C 1
ATOM 1266 O O . LYS A 1 158 ? 9.810 10.036 -16.317 1.00 96.00 158 LYS A O 1
ATOM 1271 N N . ASP A 1 159 ? 8.720 8.229 -15.512 1.00 96.00 159 ASP A N 1
ATOM 1272 C CA . ASP A 1 159 ? 8.478 8.764 -14.164 1.00 96.00 159 ASP A CA 1
ATOM 1273 C C . ASP A 1 159 ? 9.800 9.082 -13.467 1.00 96.00 159 ASP A C 1
ATOM 1275 O O . ASP A 1 159 ? 9.992 10.167 -12.929 1.00 96.00 159 ASP A O 1
ATOM 1279 N N . TRP A 1 160 ? 10.770 8.170 -13.575 1.00 96.62 160 TRP A N 1
ATOM 1280 C CA . TRP A 1 160 ? 12.107 8.405 -13.050 1.00 96.62 160 TRP A CA 1
ATOM 1281 C C . TRP A 1 160 ? 12.799 9.611 -13.706 1.00 96.62 160 TRP A C 1
ATOM 1283 O O . TRP A 1 160 ? 13.417 10.411 -13.005 1.00 96.62 160 TRP A O 1
ATOM 1293 N N . VAL A 1 161 ? 12.701 9.770 -15.032 1.00 96.94 161 VAL A N 1
ATOM 1294 C CA . VAL A 1 161 ? 13.267 10.934 -15.739 1.00 96.94 161 VAL A CA 1
ATOM 1295 C C . VAL A 1 161 ? 12.622 12.229 -15.247 1.00 96.94 161 VAL A C 1
ATOM 1297 O O . VAL A 1 161 ? 13.340 13.198 -14.999 1.00 96.94 161 VAL A O 1
ATOM 1300 N N . GLU A 1 162 ? 11.299 12.254 -15.081 1.00 96.31 162 GLU A N 1
ATOM 1301 C CA . GLU A 1 162 ? 10.573 13.413 -14.555 1.00 96.31 162 GLU A CA 1
ATOM 1302 C C . GLU A 1 162 ? 11.031 13.755 -13.131 1.00 96.31 162 GLU A C 1
ATOM 1304 O O . GLU A 1 162 ? 11.428 14.892 -12.863 1.00 96.31 162 GLU A O 1
ATOM 1309 N N . ASP A 1 163 ? 11.090 12.762 -12.241 1.00 94.81 163 ASP A N 1
ATOM 1310 C CA . ASP A 1 163 ? 11.548 12.946 -10.865 1.00 94.81 163 ASP A CA 1
ATOM 1311 C C . ASP A 1 163 ? 12.976 13.506 -10.805 1.00 94.81 163 ASP A C 1
ATOM 1313 O O . ASP A 1 163 ? 13.259 14.448 -10.057 1.00 94.81 163 ASP A O 1
ATOM 1317 N N . VAL A 1 164 ? 13.901 12.934 -11.584 1.00 95.56 164 VAL A N 1
ATOM 1318 C CA . VAL A 1 164 ? 15.300 13.385 -11.628 1.00 95.56 164 VAL A CA 1
ATOM 1319 C C . VAL A 1 164 ? 15.394 14.790 -12.213 1.00 95.56 164 VAL A C 1
ATOM 1321 O O . VAL A 1 164 ? 16.136 15.616 -11.684 1.00 95.56 164 VAL A O 1
ATOM 1324 N N . THR A 1 165 ? 14.624 15.094 -13.257 1.00 95.50 165 THR A N 1
ATOM 1325 C CA . THR A 1 165 ? 14.567 16.439 -13.848 1.00 95.50 165 THR A CA 1
ATOM 1326 C C . THR A 1 165 ? 14.129 17.465 -12.805 1.00 95.50 165 THR A C 1
ATOM 1328 O O . THR A 1 165 ? 14.794 18.488 -12.628 1.00 95.50 165 THR A O 1
ATOM 1331 N N . ASN A 1 166 ? 13.085 17.148 -12.034 1.00 93.69 166 ASN A N 1
ATOM 1332 C CA . ASN A 1 166 ? 12.597 17.979 -10.934 1.00 93.69 166 ASN A CA 1
ATOM 1333 C C . ASN A 1 166 ? 13.655 18.209 -9.841 1.00 93.69 166 ASN A C 1
ATOM 1335 O O . ASN A 1 166 ? 13.641 19.246 -9.180 1.00 93.69 166 ASN A O 1
ATOM 1339 N N . GLU A 1 167 ? 14.580 17.270 -9.630 1.00 93.62 167 GLU A N 1
ATOM 1340 C CA . GLU A 1 167 ? 15.701 17.442 -8.702 1.00 93.62 167 GLU A CA 1
ATOM 1341 C C . GLU A 1 167 ? 16.863 18.246 -9.315 1.00 93.62 167 GLU A C 1
ATOM 1343 O O . GLU A 1 167 ? 17.467 19.062 -8.620 1.00 93.62 167 GLU A O 1
ATOM 1348 N N . LEU A 1 168 ? 17.160 18.077 -10.608 1.00 91.31 168 LEU A N 1
ATOM 1349 C CA . LEU A 1 168 ? 18.257 18.773 -11.299 1.00 91.31 168 LEU A CA 1
ATOM 1350 C C . LEU A 1 168 ? 17.991 20.266 -11.539 1.00 91.31 168 LEU A C 1
ATOM 1352 O O . LEU A 1 168 ? 18.947 21.044 -11.594 1.00 91.31 168 LEU A O 1
ATOM 1356 N N . VAL A 1 169 ? 16.723 20.664 -11.683 1.00 92.25 169 VAL A N 1
ATOM 1357 C CA . VAL A 1 169 ? 16.310 22.067 -11.895 1.00 92.25 169 VAL A CA 1
ATOM 1358 C C . VAL A 1 169 ? 16.384 22.898 -10.603 1.00 92.25 169 VAL A C 1
ATOM 1360 O O . VAL A 1 169 ? 16.387 24.128 -10.649 1.00 92.25 169 VAL A O 1
ATOM 1363 N N . LYS A 1 170 ? 16.495 22.260 -9.432 1.00 91.81 170 LYS A N 1
ATOM 1364 C CA . LYS A 1 170 ? 16.612 22.973 -8.152 1.00 91.81 170 LYS A CA 1
ATOM 1365 C C . LYS A 1 170 ? 17.918 23.760 -8.065 1.00 91.81 170 LYS A C 1
ATOM 1367 O O . LYS A 1 170 ? 18.980 23.273 -8.448 1.00 91.81 170 LYS A O 1
ATOM 1372 N N . ALA A 1 171 ? 17.842 24.948 -7.459 1.00 83.19 171 ALA A N 1
ATOM 1373 C CA . ALA A 1 171 ? 18.995 25.829 -7.248 1.00 83.19 171 ALA A CA 1
ATOM 1374 C C . ALA A 1 171 ? 20.116 25.159 -6.430 1.00 83.19 171 ALA A C 1
ATOM 1376 O O . ALA A 1 171 ? 21.295 25.360 -6.710 1.00 83.19 171 ALA A O 1
ATOM 1377 N N . GLN A 1 172 ? 19.749 24.327 -5.449 1.00 86.00 172 GLN A N 1
ATOM 1378 C CA . GLN A 1 172 ? 20.682 23.514 -4.674 1.00 86.00 172 GLN A CA 1
ATOM 1379 C C . GLN A 1 172 ? 20.402 22.030 -4.921 1.00 86.00 172 GLN A C 1
ATOM 1381 O O . GLN A 1 172 ? 19.380 21.497 -4.492 1.00 86.00 172 GLN A O 1
ATOM 1386 N N . ARG A 1 173 ? 21.325 21.363 -5.618 1.00 84.81 173 ARG A N 1
ATOM 1387 C CA . ARG A 1 173 ? 21.209 19.943 -5.969 1.00 84.81 173 ARG A CA 1
ATOM 1388 C C . ARG A 1 173 ? 21.556 19.058 -4.777 1.00 84.81 173 ARG A C 1
ATOM 1390 O O . ARG A 1 173 ? 22.639 19.191 -4.203 1.00 84.81 173 ARG A O 1
ATOM 1397 N N . ASN A 1 174 ? 20.700 18.089 -4.460 1.00 89.44 174 ASN A N 1
ATOM 1398 C CA . ASN A 1 174 ? 21.027 17.056 -3.483 1.00 89.44 174 ASN A CA 1
ATOM 1399 C C . ASN A 1 174 ? 21.672 15.840 -4.174 1.00 89.44 174 ASN A C 1
ATOM 1401 O O . ASN A 1 174 ? 20.988 14.953 -4.687 1.00 89.44 174 ASN A O 1
ATOM 1405 N N . LYS A 1 175 ? 23.013 15.782 -4.166 1.00 89.75 175 LYS A N 1
ATOM 1406 C CA . LYS A 1 175 ? 23.775 14.679 -4.785 1.00 89.75 175 LYS A CA 1
ATOM 1407 C C . LYS A 1 175 ? 23.462 13.307 -4.167 1.00 89.75 175 LYS A C 1
ATOM 1409 O O . LYS A 1 175 ? 23.430 12.316 -4.893 1.00 89.75 175 LYS A O 1
ATOM 1414 N N . ASN A 1 176 ? 23.186 13.240 -2.862 1.00 91.56 176 ASN A N 1
ATOM 1415 C CA . ASN A 1 176 ? 22.820 11.980 -2.203 1.00 91.56 176 ASN A CA 1
ATOM 1416 C C . ASN A 1 176 ? 21.467 11.477 -2.708 1.00 91.56 176 ASN A C 1
ATOM 1418 O O . ASN A 1 176 ? 21.350 10.321 -3.108 1.00 91.56 176 ASN A O 1
ATOM 1422 N N . LYS A 1 177 ? 20.484 12.376 -2.806 1.00 92.31 177 LYS A N 1
ATOM 1423 C CA . LYS A 1 177 ? 19.161 12.050 -3.340 1.00 92.31 177 LYS A CA 1
ATOM 1424 C C . LYS A 1 177 ? 19.226 11.582 -4.796 1.00 92.31 177 LYS A C 1
ATOM 1426 O O . LYS A 1 177 ? 18.605 10.583 -5.137 1.00 92.31 177 LYS A O 1
ATOM 1431 N N . LEU A 1 178 ? 20.019 12.234 -5.651 1.00 93.06 178 LEU A N 1
ATOM 1432 C CA . LEU A 1 178 ? 20.220 11.788 -7.041 1.00 93.06 178 LEU A CA 1
ATOM 1433 C C . LEU A 1 178 ? 20.810 10.372 -7.116 1.00 93.06 178 LEU A C 1
ATOM 1435 O O . LEU A 1 178 ? 20.376 9.555 -7.931 1.00 93.06 178 LEU A O 1
ATOM 1439 N N . LYS A 1 179 ? 21.763 10.053 -6.231 1.00 93.75 179 LYS A N 1
ATOM 1440 C CA . LYS A 1 179 ? 22.324 8.703 -6.126 1.00 93.75 179 LYS A CA 1
ATOM 1441 C C . LYS A 1 179 ? 21.255 7.689 -5.717 1.00 93.75 179 LYS A C 1
ATOM 1443 O O . LYS A 1 179 ? 21.138 6.653 -6.363 1.00 93.75 179 LYS A O 1
ATOM 1448 N N . GLU A 1 180 ? 20.444 7.990 -4.705 1.00 93.81 180 GLU A N 1
ATOM 1449 C CA . GLU A 1 180 ? 19.320 7.141 -4.275 1.00 93.81 180 GLU A CA 1
ATOM 1450 C C . GLU A 1 180 ? 18.293 6.930 -5.396 1.00 93.81 180 GLU A C 1
ATOM 1452 O O . GLU A 1 180 ? 17.833 5.810 -5.624 1.00 93.81 180 GLU A O 1
ATOM 1457 N N . MET A 1 181 ? 17.973 7.981 -6.155 1.00 95.06 181 MET A N 1
ATOM 1458 C CA . MET A 1 181 ? 17.082 7.901 -7.314 1.00 95.06 181 MET A CA 1
ATOM 1459 C C . MET A 1 181 ? 17.634 6.969 -8.391 1.00 95.06 181 MET A C 1
ATOM 1461 O O . MET A 1 181 ? 16.878 6.162 -8.930 1.00 95.06 181 MET A O 1
ATOM 1465 N N . TYR A 1 182 ? 18.938 7.020 -8.678 1.00 95.44 182 TYR A N 1
ATOM 1466 C CA . TYR A 1 182 ? 19.565 6.063 -9.591 1.00 95.44 182 TYR A CA 1
ATOM 1467 C C . TYR A 1 182 ? 19.518 4.628 -9.052 1.00 95.44 182 TYR A C 1
ATOM 1469 O O . TYR A 1 182 ? 19.208 3.701 -9.796 1.00 95.44 182 TYR A O 1
ATOM 1477 N N . GLN A 1 183 ? 19.778 4.423 -7.757 1.00 94.38 183 GLN A N 1
ATOM 1478 C CA . GLN A 1 183 ? 19.693 3.085 -7.159 1.00 94.38 183 GLN A CA 1
ATOM 1479 C C . GLN A 1 183 ? 18.280 2.498 -7.278 1.00 94.38 183 GLN A C 1
ATOM 1481 O O . GLN A 1 183 ? 18.137 1.314 -7.582 1.00 94.38 183 GLN A O 1
ATOM 1486 N N . ARG A 1 184 ? 17.234 3.321 -7.116 1.00 92.69 184 ARG A N 1
ATOM 1487 C CA . ARG A 1 184 ? 15.839 2.901 -7.340 1.00 92.69 184 ARG A CA 1
ATOM 1488 C C . ARG A 1 184 ? 15.577 2.510 -8.794 1.00 92.69 184 ARG A C 1
ATOM 1490 O O . ARG A 1 184 ? 14.991 1.455 -9.030 1.00 92.69 184 ARG A O 1
ATOM 1497 N N . LEU A 1 185 ? 16.065 3.295 -9.760 1.00 95.00 185 LEU A N 1
ATOM 1498 C CA . LEU A 1 185 ? 16.001 2.927 -11.179 1.00 95.00 185 LEU A CA 1
ATOM 1499 C C . LEU A 1 185 ? 16.664 1.570 -11.423 1.00 95.00 185 LEU A C 1
ATOM 1501 O O . LEU A 1 185 ? 16.059 0.686 -12.025 1.00 95.00 185 LEU A O 1
ATOM 1505 N N . TYR A 1 186 ? 17.897 1.399 -10.945 1.00 93.75 186 TYR A N 1
ATOM 1506 C CA . TYR A 1 186 ? 18.665 0.182 -11.175 1.00 93.75 186 TYR A CA 1
ATOM 1507 C C . TYR A 1 186 ? 18.001 -1.038 -10.528 1.00 93.75 186 TYR A C 1
ATOM 1509 O O . TYR A 1 186 ? 17.881 -2.081 -11.168 1.00 93.75 186 TYR A O 1
ATOM 1517 N N . LYS A 1 187 ? 17.486 -0.906 -9.300 1.00 91.62 187 LYS A N 1
ATOM 1518 C CA . LYS A 1 187 ? 16.732 -1.971 -8.623 1.00 91.62 187 LYS A CA 1
ATOM 1519 C C . LYS A 1 187 ? 15.530 -2.435 -9.454 1.00 91.62 187 LYS A C 1
ATOM 1521 O O . LYS A 1 187 ? 15.315 -3.637 -9.570 1.00 91.62 187 LYS A O 1
ATOM 1526 N N . ASN A 1 188 ? 14.792 -1.501 -10.055 1.00 89.69 188 ASN A N 1
ATOM 1527 C CA . ASN A 1 188 ? 13.543 -1.800 -10.760 1.00 89.69 188 ASN A CA 1
ATOM 1528 C C . ASN A 1 188 ? 13.745 -2.209 -12.230 1.00 89.69 188 ASN A C 1
ATOM 1530 O O . ASN A 1 188 ? 12.982 -3.020 -12.755 1.00 89.69 188 ASN A O 1
ATOM 1534 N N . LEU A 1 189 ? 14.736 -1.629 -12.914 1.00 93.62 189 LEU A N 1
ATOM 1535 C CA . LEU A 1 189 ? 14.903 -1.729 -14.371 1.00 93.62 189 LEU A CA 1
ATOM 1536 C C . LEU A 1 189 ? 16.310 -2.149 -14.832 1.00 93.62 189 LEU A C 1
ATOM 1538 O O . LEU A 1 189 ? 16.507 -2.327 -16.034 1.00 93.62 189 LEU A O 1
ATOM 1542 N N . GLY A 1 190 ? 17.278 -2.308 -13.926 1.00 90.94 190 GLY A N 1
ATOM 1543 C CA . GLY A 1 190 ? 18.671 -2.650 -14.253 1.00 90.94 190 GLY A CA 1
ATOM 1544 C C . GLY A 1 190 ? 19.174 -3.977 -13.674 1.00 90.94 190 GLY A C 1
ATOM 1545 O O . GLY A 1 190 ? 20.073 -4.586 -14.249 1.00 90.94 190 GLY A O 1
ATOM 1546 N N . ASN A 1 191 ? 18.600 -4.457 -12.570 1.00 90.12 191 ASN A N 1
ATOM 1547 C CA . ASN A 1 191 ? 19.079 -5.647 -11.870 1.00 90.12 191 ASN A CA 1
ATOM 1548 C C . ASN A 1 191 ? 18.519 -6.949 -12.473 1.00 90.12 191 ASN A C 1
ATOM 1550 O O . ASN A 1 191 ? 17.377 -7.310 -12.198 1.00 90.12 191 ASN A O 1
ATOM 1554 N N . SER A 1 192 ? 19.329 -7.682 -13.247 1.00 88.88 192 SER A N 1
ATOM 1555 C CA . SER A 1 192 ? 18.942 -8.976 -13.844 1.00 88.88 192 SER A CA 1
ATOM 1556 C C . SER A 1 192 ? 18.737 -10.101 -12.831 1.00 88.88 192 SER A C 1
ATOM 1558 O O . SER A 1 192 ? 18.030 -11.059 -13.136 1.00 88.88 192 SER A O 1
ATOM 1560 N N . GLU A 1 193 ? 19.330 -9.971 -11.644 1.00 87.31 193 GLU A N 1
ATOM 1561 C CA . GLU A 1 193 ? 19.316 -10.989 -10.589 1.00 87.31 193 GLU A CA 1
ATOM 1562 C C . GLU A 1 193 ? 18.176 -10.779 -9.586 1.00 87.31 193 GLU A C 1
ATOM 1564 O O . GLU A 1 193 ? 18.108 -11.463 -8.565 1.00 87.31 193 GLU A O 1
ATOM 1569 N N . ALA A 1 194 ? 17.283 -9.812 -9.828 1.00 86.25 194 ALA A N 1
ATOM 1570 C CA . ALA A 1 194 ? 16.167 -9.586 -8.923 1.00 86.25 194 ALA A CA 1
ATOM 1571 C C . ALA A 1 194 ? 15.240 -10.826 -8.878 1.00 86.25 194 ALA A C 1
ATOM 1573 O O . ALA A 1 194 ? 14.945 -11.434 -9.916 1.00 86.25 194 ALA A O 1
ATOM 1574 N N . PRO A 1 195 ? 14.766 -11.224 -7.685 1.00 84.81 195 PRO A N 1
ATOM 1575 C CA . PRO A 1 195 ? 13.834 -12.337 -7.555 1.00 84.81 195 PRO A CA 1
ATOM 1576 C C . PRO A 1 195 ? 12.486 -11.995 -8.206 1.00 84.81 195 PRO A C 1
ATOM 1578 O O . PRO A 1 195 ? 12.106 -10.831 -8.312 1.00 84.81 195 PRO A O 1
ATOM 1581 N N . GLY A 1 196 ? 11.757 -13.015 -8.666 1.00 84.12 196 GLY A N 1
ATOM 1582 C CA . GLY A 1 196 ? 10.393 -12.849 -9.192 1.00 84.12 196 GLY A CA 1
ATOM 1583 C C . GLY A 1 196 ? 10.278 -12.149 -10.554 1.00 84.12 196 GLY A C 1
ATOM 1584 O O . GLY A 1 196 ? 9.169 -11.903 -11.022 1.00 84.12 196 GLY A O 1
ATOM 1585 N N . LEU A 1 197 ? 11.395 -11.848 -11.228 1.00 90.69 197 LEU A N 1
ATOM 1586 C CA . LEU A 1 197 ? 11.383 -11.170 -12.527 1.00 90.69 197 LEU A CA 1
ATOM 1587 C C . LEU A 1 197 ? 10.647 -11.972 -13.614 1.00 90.69 197 LEU A C 1
ATOM 1589 O O . LEU A 1 197 ? 11.078 -13.063 -14.015 1.00 90.69 197 LEU A O 1
ATOM 1593 N N . GLY A 1 198 ? 9.598 -11.367 -14.173 1.00 91.00 198 GLY A N 1
ATOM 1594 C CA . GLY A 1 198 ? 8.921 -11.862 -15.369 1.00 91.00 198 GLY A CA 1
ATOM 1595 C C . GLY A 1 198 ? 9.740 -11.711 -16.647 1.00 91.00 198 GLY A C 1
ATOM 1596 O O . GLY A 1 198 ? 10.682 -10.918 -16.735 1.00 91.00 198 GLY A O 1
ATOM 1597 N N . LEU A 1 199 ? 9.362 -12.474 -17.673 1.00 91.81 199 LEU A N 1
ATOM 1598 C CA . LEU A 1 199 ? 10.052 -12.505 -18.964 1.00 91.81 199 LEU A CA 1
ATOM 1599 C C . LEU A 1 199 ? 10.095 -11.130 -19.645 1.00 91.81 199 LEU A C 1
ATOM 1601 O O . LEU A 1 199 ? 11.125 -10.763 -20.211 1.00 91.81 199 LEU A O 1
ATOM 1605 N N . LEU A 1 200 ? 9.009 -10.355 -19.557 1.00 91.94 200 LEU A N 1
ATOM 1606 C CA . LEU A 1 200 ? 8.935 -8.992 -20.085 1.00 91.94 200 LEU A CA 1
ATOM 1607 C C . LEU A 1 200 ? 10.013 -8.097 -19.456 1.00 91.94 200 LEU A C 1
ATOM 1609 O O . LEU A 1 200 ? 10.770 -7.437 -20.171 1.00 91.94 200 LEU A O 1
ATOM 1613 N N . ARG A 1 201 ? 10.122 -8.115 -18.121 1.00 93.06 201 ARG A N 1
ATOM 1614 C CA . ARG A 1 201 ? 11.118 -7.328 -17.384 1.00 93.06 201 ARG A CA 1
ATOM 1615 C C . ARG A 1 201 ? 12.536 -7.807 -17.685 1.00 93.06 201 ARG A C 1
ATOM 1617 O O . ARG A 1 201 ? 13.396 -6.980 -17.960 1.00 93.06 201 ARG A O 1
ATOM 1624 N N . LYS A 1 202 ? 12.771 -9.125 -17.715 1.00 93.69 202 LYS A N 1
ATOM 1625 C CA . LYS A 1 202 ? 14.078 -9.715 -18.058 1.00 93.69 202 LYS A CA 1
ATOM 1626 C C . LYS A 1 202 ? 14.565 -9.266 -19.433 1.00 93.69 202 LYS A C 1
ATOM 1628 O O . LYS A 1 202 ? 15.699 -8.811 -19.554 1.00 93.69 202 LYS A O 1
ATOM 1633 N N . ARG A 1 203 ? 13.704 -9.334 -20.456 1.00 92.88 203 ARG A N 1
ATOM 1634 C CA . ARG A 1 203 ? 14.024 -8.864 -21.816 1.00 92.88 203 ARG A CA 1
ATOM 1635 C C . ARG A 1 203 ? 14.346 -7.368 -21.836 1.00 92.88 203 ARG A C 1
ATOM 1637 O O . ARG A 1 203 ? 15.301 -6.965 -22.493 1.00 92.88 203 ARG A O 1
ATOM 1644 N N . PHE A 1 204 ? 13.589 -6.558 -21.093 1.00 94.75 204 PHE A N 1
ATOM 1645 C CA . PHE A 1 204 ? 13.861 -5.125 -20.968 1.00 94.75 204 PHE A CA 1
ATOM 1646 C C . PHE A 1 204 ? 15.231 -4.856 -20.325 1.00 94.75 204 PHE A C 1
ATOM 1648 O O . PHE A 1 204 ? 16.027 -4.105 -20.882 1.00 94.75 204 PHE A O 1
ATOM 1655 N N . ILE A 1 205 ? 15.537 -5.508 -19.198 1.00 94.88 205 ILE A N 1
ATOM 1656 C CA . ILE A 1 205 ? 16.819 -5.361 -18.491 1.00 94.88 205 ILE A CA 1
ATOM 1657 C C . ILE A 1 205 ? 17.988 -5.789 -19.387 1.00 94.88 205 ILE A C 1
ATOM 1659 O O . ILE A 1 205 ? 18.996 -5.093 -19.461 1.00 94.88 205 ILE A O 1
ATOM 1663 N N . GLN A 1 206 ? 17.853 -6.898 -20.118 1.00 93.81 206 GLN A N 1
ATOM 1664 C CA . GLN A 1 206 ? 18.886 -7.362 -21.050 1.00 93.81 206 GLN A CA 1
ATOM 1665 C C . GLN A 1 206 ? 19.177 -6.342 -22.160 1.00 93.81 206 GLN A C 1
ATOM 1667 O O . GLN A 1 206 ? 20.331 -6.194 -22.558 1.00 93.81 206 GLN A O 1
ATOM 1672 N N . ALA A 1 207 ? 18.149 -5.635 -22.640 1.00 94.00 207 ALA A N 1
ATOM 1673 C CA . ALA A 1 207 ? 18.283 -4.641 -23.699 1.00 94.00 207 ALA A CA 1
ATOM 1674 C C . ALA A 1 207 ? 18.791 -3.275 -23.201 1.00 94.00 207 ALA A C 1
ATOM 1676 O O . ALA A 1 207 ? 19.561 -2.630 -23.906 1.00 94.00 207 ALA A O 1
ATOM 1677 N N . PHE A 1 208 ? 18.370 -2.829 -22.011 1.00 95.25 208 PHE A N 1
ATOM 1678 C CA . PHE A 1 208 ? 18.577 -1.445 -21.554 1.00 95.25 208 PHE A CA 1
ATOM 1679 C C . PHE A 1 208 ? 19.350 -1.300 -20.239 1.00 95.25 208 PHE A C 1
ATOM 1681 O O . PHE A 1 208 ? 19.879 -0.225 -19.972 1.00 95.25 208 PHE A O 1
ATOM 1688 N N . GLY A 1 209 ? 19.492 -2.354 -19.434 1.00 92.88 209 GLY A N 1
ATOM 1689 C CA . GLY A 1 209 ? 20.166 -2.280 -18.133 1.00 92.88 209 GLY A CA 1
ATOM 1690 C C . GLY A 1 209 ? 21.612 -1.783 -18.241 1.00 92.88 209 GLY A C 1
ATOM 1691 O O . GLY A 1 209 ? 22.025 -0.900 -17.494 1.00 92.88 209 GLY A O 1
ATOM 1692 N N . LYS A 1 210 ? 22.360 -2.268 -19.243 1.00 92.12 210 LYS A N 1
ATOM 1693 C CA . LYS A 1 210 ? 23.731 -1.801 -19.526 1.00 92.12 210 LYS A CA 1
ATOM 1694 C C . LYS A 1 210 ? 23.779 -0.378 -20.093 1.00 92.12 210 LYS A C 1
ATOM 1696 O O . LYS A 1 210 ? 24.752 0.332 -19.851 1.00 92.12 210 LYS A O 1
ATOM 1701 N N . GLU A 1 211 ? 22.746 0.043 -20.823 1.00 94.69 211 GLU A N 1
ATOM 1702 C CA . GLU A 1 211 ? 22.651 1.409 -21.354 1.00 94.69 211 GLU A CA 1
ATOM 1703 C C . GLU A 1 211 ? 22.511 2.424 -20.209 1.00 94.69 211 GLU A C 1
ATOM 1705 O O . GLU A 1 211 ? 23.087 3.509 -20.284 1.00 94.69 211 GLU A O 1
ATOM 1710 N N . PHE A 1 212 ? 21.820 2.067 -19.118 1.00 94.19 212 PHE A N 1
ATOM 1711 C CA . PHE A 1 212 ? 21.721 2.931 -17.937 1.00 94.19 212 PHE A CA 1
ATOM 1712 C C . PHE A 1 212 ? 23.088 3.197 -17.306 1.00 94.19 212 PHE A C 1
ATOM 1714 O O . PHE A 1 212 ? 23.446 4.358 -17.116 1.00 94.19 212 PHE A O 1
ATOM 1721 N N . ASP A 1 213 ? 23.897 2.161 -17.074 1.00 91.19 213 ASP A N 1
ATOM 1722 C CA . ASP A 1 213 ? 25.258 2.338 -16.551 1.00 91.19 213 ASP A CA 1
ATOM 1723 C C . ASP A 1 213 ? 26.171 3.082 -17.540 1.00 91.19 213 ASP A C 1
ATOM 1725 O O . ASP A 1 213 ? 27.041 3.855 -17.128 1.00 91.19 213 ASP A O 1
ATOM 1729 N N . HIS A 1 214 ? 25.988 2.871 -18.847 1.00 94.25 214 HIS A N 1
ATOM 1730 C CA . HIS A 1 214 ? 26.749 3.570 -19.881 1.00 94.25 214 HIS A CA 1
ATOM 1731 C C . HIS A 1 214 ? 26.490 5.084 -19.846 1.00 94.25 214 HIS A C 1
ATOM 1733 O O . HIS A 1 214 ? 27.441 5.878 -19.785 1.00 94.25 214 HIS A O 1
ATOM 1739 N N . HIS A 1 215 ? 25.213 5.475 -19.841 1.00 94.44 215 HIS A N 1
ATOM 1740 C CA . HIS A 1 215 ? 24.789 6.870 -19.879 1.00 94.44 215 HIS A CA 1
ATOM 1741 C C . HIS A 1 215 ? 24.938 7.565 -18.522 1.00 94.44 215 HIS A C 1
ATOM 1743 O O . HIS A 1 215 ? 25.604 8.593 -18.438 1.00 94.44 215 HIS A O 1
ATOM 1749 N N . PHE A 1 216 ? 24.394 6.990 -17.450 1.00 94.69 216 PHE A N 1
ATOM 1750 C CA . PHE A 1 216 ? 24.327 7.618 -16.124 1.00 94.69 216 PHE A CA 1
ATOM 1751 C C . PHE A 1 216 ? 25.524 7.285 -15.219 1.00 94.69 216 PHE A C 1
ATOM 1753 O O . PHE A 1 216 ? 25.694 7.884 -14.153 1.00 94.69 216 PHE A O 1
ATOM 1760 N N . GLY A 1 217 ? 26.409 6.390 -15.667 1.00 91.81 217 GLY A N 1
ATOM 1761 C CA . GLY A 1 217 ? 27.575 5.932 -14.919 1.00 91.81 217 GLY A CA 1
ATOM 1762 C C . GLY A 1 217 ? 27.216 4.861 -13.894 1.00 91.81 217 GLY A C 1
ATOM 1763 O O . GLY A 1 217 ? 26.136 4.881 -13.306 1.00 91.81 217 GLY A O 1
ATOM 1764 N N . LYS A 1 218 ? 28.155 3.948 -13.621 1.00 89.50 218 LYS A N 1
ATOM 1765 C CA . LYS A 1 218 ? 27.974 2.920 -12.586 1.00 89.50 218 LYS A CA 1
ATOM 1766 C C . LYS A 1 218 ? 27.602 3.566 -11.253 1.00 89.50 218 LYS A C 1
ATOM 1768 O O . LYS A 1 218 ? 28.307 4.449 -10.767 1.00 89.50 218 LYS A O 1
ATOM 1773 N N . GLY A 1 219 ? 26.484 3.129 -10.679 1.00 86.75 219 GLY A N 1
ATOM 1774 C CA . GLY A 1 219 ? 25.957 3.677 -9.428 1.00 86.75 219 GLY A CA 1
ATOM 1775 C C . GLY A 1 219 ? 25.483 5.135 -9.502 1.00 86.75 219 GLY A C 1
ATOM 1776 O O . GLY A 1 219 ? 25.296 5.744 -8.450 1.00 86.75 219 GLY A O 1
ATOM 1777 N N . GLY A 1 220 ? 25.297 5.686 -10.706 1.00 91.00 220 GLY A N 1
ATOM 1778 C CA . GLY A 1 220 ? 24.791 7.038 -10.942 1.00 91.00 220 GLY A CA 1
ATOM 1779 C C . GLY A 1 220 ? 25.866 8.122 -10.901 1.00 91.00 220 GLY A C 1
ATOM 1780 O O . GLY A 1 220 ? 25.536 9.293 -10.763 1.00 91.00 220 GLY A O 1
ATOM 1781 N N . LEU A 1 221 ? 27.153 7.768 -10.985 1.00 92.00 221 LEU A N 1
ATOM 1782 C CA . LEU A 1 221 ? 28.245 8.735 -10.821 1.00 92.00 221 LEU A CA 1
ATOM 1783 C C . LEU A 1 221 ? 28.244 9.851 -11.877 1.00 92.00 221 LEU A C 1
ATOM 1785 O O . LEU A 1 221 ? 28.514 10.991 -11.521 1.00 92.00 221 LEU A O 1
ATOM 1789 N N . LYS A 1 222 ? 27.909 9.559 -13.145 1.00 93.38 222 LYS A N 1
ATOM 1790 C CA . LYS A 1 222 ? 27.828 10.606 -14.183 1.00 93.38 222 LYS A CA 1
ATOM 1791 C C . LYS A 1 222 ? 26.587 11.478 -13.998 1.00 93.38 222 LYS A C 1
ATOM 1793 O O . LYS A 1 222 ? 26.641 12.667 -14.285 1.00 93.38 222 LYS A O 1
ATOM 1798 N N . LEU A 1 223 ? 25.493 10.906 -13.487 1.00 93.00 223 LEU A N 1
ATOM 1799 C CA . LEU A 1 223 ? 24.240 11.627 -13.238 1.00 93.00 223 LEU A CA 1
ATOM 1800 C C . LEU A 1 223 ? 24.419 12.816 -12.280 1.00 93.00 223 LEU A C 1
ATOM 1802 O O . LEU A 1 223 ? 23.726 13.819 -12.416 1.00 93.00 223 LEU A O 1
ATOM 1806 N N . LEU A 1 224 ? 25.356 12.726 -11.331 1.00 91.75 224 LEU A N 1
ATOM 1807 C CA . LEU A 1 224 ? 25.586 13.763 -10.316 1.00 91.75 224 LEU A CA 1
ATOM 1808 C C . LEU A 1 224 ? 26.025 15.112 -10.899 1.00 91.75 224 LEU A C 1
ATOM 1810 O O . LEU A 1 224 ? 25.770 16.150 -10.282 1.00 91.75 224 LEU A O 1
ATOM 1814 N N . ASP A 1 225 ? 26.679 15.084 -12.058 1.00 90.38 225 ASP A N 1
ATOM 1815 C CA . ASP A 1 225 ? 27.257 16.263 -12.700 1.00 90.38 225 ASP A CA 1
ATOM 1816 C C . ASP A 1 225 ? 26.553 16.612 -14.029 1.00 90.38 225 ASP A C 1
ATOM 1818 O O . ASP A 1 225 ? 26.916 17.590 -14.679 1.00 90.38 225 ASP A O 1
ATOM 1822 N N . MET A 1 226 ? 25.506 15.869 -14.411 1.00 92.38 226 MET A N 1
ATOM 1823 C CA . MET A 1 226 ? 24.703 16.143 -15.610 1.00 92.38 226 MET A CA 1
ATOM 1824 C C . MET A 1 226 ? 23.892 17.441 -15.496 1.00 92.38 226 MET A C 1
ATOM 1826 O O . MET A 1 226 ? 23.478 17.870 -14.409 1.00 92.38 226 MET A O 1
ATOM 1830 N N . THR A 1 227 ? 23.627 18.067 -16.643 1.00 93.06 227 THR A N 1
ATOM 1831 C CA . THR A 1 227 ? 22.633 19.140 -16.767 1.00 93.06 227 THR A CA 1
ATOM 1832 C C . THR A 1 227 ? 21.249 18.571 -17.117 1.00 93.06 227 THR A C 1
ATOM 1834 O O . THR A 1 227 ? 21.156 17.453 -17.631 1.00 93.06 227 THR A O 1
ATOM 1837 N N . PRO A 1 228 ? 20.154 19.323 -16.880 1.00 93.81 228 PRO A N 1
ATOM 1838 C CA . PRO A 1 228 ? 18.820 18.916 -17.329 1.00 93.81 228 PRO A CA 1
ATOM 1839 C C . PRO A 1 228 ? 18.753 18.636 -18.838 1.00 93.81 228 PRO A C 1
ATOM 1841 O O . PRO A 1 228 ? 18.112 17.677 -19.252 1.00 93.81 228 PRO A O 1
ATOM 1844 N N . SER A 1 229 ? 19.465 19.422 -19.652 1.00 93.88 229 SER A N 1
ATOM 1845 C CA . SER A 1 229 ? 19.517 19.239 -21.107 1.00 93.88 229 SER A CA 1
ATOM 1846 C C . SER A 1 229 ? 20.240 17.951 -21.514 1.00 93.88 229 SER A C 1
ATOM 1848 O O . SER A 1 229 ? 19.805 17.277 -22.446 1.00 93.88 229 SER 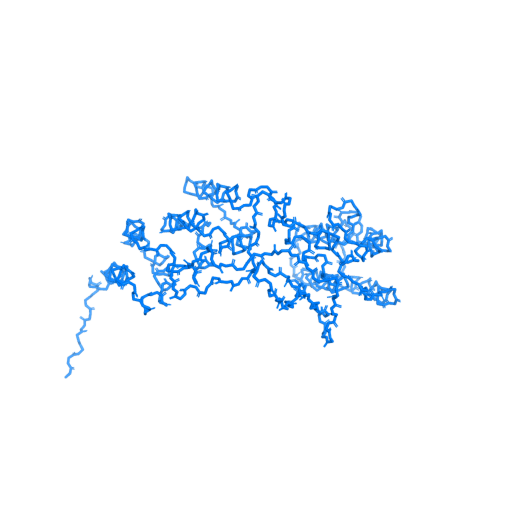A O 1
ATOM 1850 N N . ASP A 1 230 ? 21.312 17.575 -20.804 1.00 95.00 230 ASP A N 1
ATOM 1851 C CA . ASP A 1 230 ? 22.008 16.302 -21.046 1.00 95.00 230 ASP A CA 1
ATOM 1852 C C . ASP A 1 230 ? 21.092 15.112 -20.744 1.00 95.00 230 ASP A C 1
ATOM 1854 O O . ASP A 1 230 ? 21.021 14.156 -21.522 1.00 95.00 230 ASP A O 1
ATOM 1858 N N . LEU A 1 231 ? 20.366 15.183 -19.620 1.00 95.50 231 LEU A N 1
ATOM 1859 C CA . LEU A 1 231 ? 19.402 14.160 -19.225 1.00 95.50 231 LEU A CA 1
ATOM 1860 C C . LEU A 1 231 ? 18.283 14.031 -20.261 1.00 95.50 231 LEU A C 1
ATOM 1862 O O . LEU A 1 231 ? 17.982 12.912 -20.668 1.00 95.50 231 LEU A O 1
ATOM 1866 N N . ASP A 1 232 ? 17.699 15.145 -20.704 1.00 95.62 232 ASP A N 1
ATOM 1867 C CA . ASP A 1 232 ? 16.610 15.155 -21.685 1.00 95.62 232 ASP A CA 1
ATOM 1868 C C . ASP A 1 232 ? 17.032 14.538 -23.029 1.00 95.62 232 ASP A C 1
ATOM 1870 O O . ASP A 1 232 ? 16.335 13.675 -23.573 1.00 95.62 232 ASP A O 1
ATOM 1874 N N . ALA A 1 233 ? 18.225 14.885 -23.524 1.00 96.94 233 ALA A N 1
ATOM 1875 C CA . ALA A 1 233 ? 18.764 14.323 -24.761 1.00 96.94 233 ALA A CA 1
ATOM 1876 C C . ALA A 1 233 ? 18.963 12.797 -24.666 1.00 96.94 233 ALA A C 1
ATOM 1878 O O . ALA A 1 233 ? 18.570 12.044 -25.568 1.00 96.94 233 ALA A O 1
ATOM 1879 N N . ILE A 1 234 ? 19.537 12.320 -23.554 1.00 96.69 234 ILE A N 1
ATOM 1880 C CA . ILE A 1 234 ? 19.737 10.887 -23.290 1.00 96.69 234 ILE A CA 1
ATOM 1881 C C . ILE A 1 234 ? 18.388 10.175 -23.138 1.00 96.69 234 ILE A C 1
ATOM 1883 O O . ILE A 1 234 ? 18.161 9.137 -23.767 1.00 96.69 234 ILE A O 1
ATOM 1887 N N . ALA A 1 235 ? 17.486 10.728 -22.327 1.00 96.69 235 ALA A N 1
ATOM 1888 C CA . ALA A 1 235 ? 16.175 10.158 -22.049 1.00 96.69 235 ALA A CA 1
ATOM 1889 C C . ALA A 1 235 ? 15.340 10.035 -23.325 1.00 96.69 235 ALA A C 1
ATOM 1891 O O . ALA A 1 235 ? 14.796 8.965 -23.592 1.00 96.69 235 ALA A O 1
ATOM 1892 N N . THR A 1 236 ? 15.301 11.076 -24.157 1.00 97.06 236 THR A N 1
ATOM 1893 C CA . THR A 1 236 ? 14.579 11.074 -25.437 1.00 97.06 236 THR A CA 1
ATOM 1894 C C . THR A 1 236 ? 15.105 9.990 -26.377 1.00 97.06 236 THR A C 1
ATOM 1896 O O . THR A 1 236 ? 14.324 9.237 -26.969 1.00 97.06 236 THR A O 1
ATOM 1899 N N . SER A 1 237 ? 16.431 9.846 -26.471 1.00 97.12 237 SER A N 1
ATOM 1900 C CA . SER A 1 237 ? 17.071 8.789 -27.261 1.00 97.12 237 SER A CA 1
ATOM 1901 C C . SER A 1 237 ? 16.698 7.389 -26.755 1.00 97.12 237 SER A C 1
ATOM 1903 O O . SER A 1 237 ? 16.253 6.539 -27.534 1.00 97.12 237 SER A O 1
ATOM 1905 N N . LEU A 1 238 ? 16.804 7.156 -25.442 1.00 97.12 238 LEU A N 1
ATOM 1906 C CA . LEU A 1 238 ? 16.470 5.876 -24.816 1.00 97.12 238 LEU A CA 1
ATOM 1907 C C . LEU A 1 238 ? 14.982 5.539 -24.950 1.00 97.12 238 LEU A C 1
ATOM 1909 O O . LEU A 1 238 ? 14.654 4.444 -25.395 1.00 97.12 238 LEU A O 1
ATOM 1913 N N . ILE A 1 239 ? 14.081 6.478 -24.659 1.00 96.62 239 ILE A N 1
ATOM 1914 C CA . ILE A 1 239 ? 12.627 6.292 -24.787 1.00 96.62 239 ILE A CA 1
ATOM 1915 C C . ILE A 1 239 ? 12.252 5.964 -26.236 1.00 96.62 239 ILE A C 1
ATOM 1917 O O . ILE A 1 239 ? 11.434 5.074 -26.473 1.00 96.62 239 ILE A O 1
ATOM 1921 N N . SER A 1 240 ? 12.864 6.632 -27.219 1.00 96.62 240 SER A N 1
ATOM 1922 C CA . SER A 1 240 ? 12.654 6.328 -28.639 1.00 96.62 240 SER A CA 1
ATOM 1923 C C . SER A 1 240 ? 13.076 4.896 -28.984 1.00 96.62 240 SER A C 1
ATOM 1925 O O . SER A 1 240 ? 12.310 4.164 -29.617 1.00 96.62 240 SER A O 1
ATOM 1927 N N . LYS A 1 241 ? 14.253 4.450 -28.517 1.00 96.12 241 LYS A N 1
ATOM 1928 C CA . LYS A 1 241 ? 14.710 3.058 -28.682 1.00 96.12 241 LYS A CA 1
ATOM 1929 C C . LYS A 1 241 ? 13.769 2.066 -27.987 1.00 96.12 241 LYS A C 1
ATOM 1931 O O . LYS A 1 241 ? 13.390 1.072 -28.600 1.00 96.12 241 LYS A O 1
ATOM 1936 N N . MET A 1 242 ? 13.358 2.351 -26.751 1.00 95.69 242 MET A N 1
ATOM 1937 C CA . MET A 1 242 ? 12.454 1.502 -25.970 1.00 95.69 242 MET A CA 1
ATOM 1938 C C . MET A 1 242 ? 11.096 1.336 -26.650 1.00 95.69 242 MET A C 1
ATOM 1940 O O . MET A 1 242 ? 10.628 0.214 -26.794 1.00 95.69 242 MET A O 1
ATOM 1944 N N . ASN A 1 243 ? 10.483 2.417 -27.138 1.00 93.50 243 ASN A N 1
ATOM 1945 C CA . ASN A 1 243 ? 9.196 2.337 -27.836 1.00 93.50 243 ASN A CA 1
ATOM 1946 C C . ASN A 1 243 ? 9.272 1.498 -29.122 1.00 93.50 243 ASN A C 1
ATOM 1948 O O . ASN A 1 243 ? 8.291 0.855 -29.481 1.00 93.50 243 ASN A O 1
ATOM 1952 N N . LYS A 1 244 ? 10.421 1.486 -29.813 1.00 93.19 244 LYS A N 1
ATOM 1953 C CA . LYS A 1 244 ? 10.622 0.688 -31.036 1.00 93.19 244 LYS A CA 1
ATOM 1954 C C . LYS A 1 244 ? 10.774 -0.807 -30.759 1.00 93.19 244 LYS A C 1
ATOM 1956 O O . LYS A 1 244 ? 10.389 -1.615 -31.598 1.00 93.19 244 LYS A O 1
ATOM 1961 N N . THR A 1 245 ? 11.369 -1.182 -29.628 1.00 89.44 245 THR A N 1
ATOM 1962 C CA . THR A 1 245 ? 11.621 -2.590 -29.275 1.00 89.44 245 THR A CA 1
ATOM 1963 C C . THR A 1 245 ? 10.551 -3.186 -28.366 1.00 89.44 245 THR A C 1
ATOM 1965 O O . THR A 1 245 ? 10.476 -4.410 -28.233 1.00 89.44 245 THR A O 1
ATOM 1968 N N . HIS A 1 246 ? 9.727 -2.343 -27.743 1.00 88.50 246 HIS A N 1
ATOM 1969 C CA . HIS A 1 246 ? 8.703 -2.761 -26.797 1.00 88.50 246 HIS A CA 1
ATOM 1970 C C . HIS A 1 246 ? 7.610 -3.587 -27.456 1.00 88.50 246 HIS A C 1
ATOM 1972 O O . HIS A 1 246 ? 7.092 -3.263 -28.525 1.00 88.50 246 HIS A O 1
ATOM 1978 N N . LYS A 1 247 ? 7.236 -4.654 -26.759 1.00 88.94 247 LYS A N 1
ATOM 1979 C CA . LYS A 1 247 ? 6.108 -5.508 -27.099 1.00 88.94 247 LYS A CA 1
ATOM 1980 C C . LYS A 1 247 ? 5.237 -5.627 -25.865 1.00 88.94 247 LYS A C 1
ATOM 1982 O O . LYS A 1 247 ? 5.748 -5.842 -24.765 1.00 88.94 247 LYS A O 1
ATOM 1987 N N . GLU A 1 248 ? 3.933 -5.479 -26.056 1.00 89.19 248 GLU A N 1
ATOM 1988 C CA . GLU A 1 248 ? 2.992 -5.760 -24.982 1.00 89.19 248 GLU A CA 1
ATOM 1989 C C . GLU A 1 248 ? 3.046 -7.253 -24.622 1.00 89.19 248 GLU A C 1
ATOM 1991 O O . GLU A 1 248 ? 3.267 -8.088 -25.505 1.00 89.19 248 GLU A O 1
ATOM 1996 N N . PRO A 1 249 ? 2.886 -7.592 -23.335 1.00 90.75 249 PRO A N 1
ATOM 1997 C CA . PRO A 1 249 ? 2.915 -8.977 -22.888 1.00 90.75 249 PRO A CA 1
ATOM 1998 C C . PRO A 1 249 ? 1.713 -9.750 -23.431 1.00 90.75 249 PRO A C 1
ATOM 2000 O O . PRO A 1 249 ? 0.600 -9.222 -23.487 1.00 90.75 249 PRO A O 1
ATOM 2003 N N . GLY A 1 250 ? 1.937 -11.010 -23.799 1.00 89.25 250 GLY A N 1
ATOM 2004 C CA . GLY A 1 250 ? 0.886 -11.884 -24.321 1.00 89.25 250 GLY A CA 1
ATOM 2005 C C . GLY A 1 250 ? -0.022 -12.473 -23.239 1.00 89.25 250 GLY A C 1
ATOM 2006 O O . GLY A 1 250 ? -1.204 -12.702 -23.487 1.00 89.25 250 GLY A O 1
ATOM 2007 N N . ASN A 1 251 ? 0.517 -12.726 -22.045 1.00 94.62 251 ASN A N 1
ATOM 2008 C CA . ASN A 1 251 ? -0.186 -13.380 -20.941 1.00 94.62 251 ASN A CA 1
ATOM 2009 C C . ASN A 1 251 ? 0.386 -12.977 -19.570 1.00 94.62 251 ASN A C 1
ATOM 2011 O O . ASN A 1 251 ? 1.372 -12.237 -19.485 1.00 94.62 251 ASN A O 1
ATOM 2015 N N . LEU A 1 252 ? -0.250 -13.446 -18.494 1.00 95.94 252 LEU A N 1
ATOM 2016 C CA . LEU A 1 252 ? 0.161 -13.161 -17.122 1.00 95.94 252 LEU A CA 1
ATOM 2017 C C . LEU A 1 252 ? 1.568 -13.690 -16.826 1.00 95.94 252 LEU A C 1
ATOM 2019 O O . LEU A 1 252 ? 2.360 -12.959 -16.233 1.00 95.94 252 LEU A O 1
ATOM 2023 N N . LYS A 1 253 ? 1.911 -14.902 -17.277 1.00 95.44 253 LYS A N 1
ATOM 2024 C CA . LYS A 1 253 ? 3.212 -15.544 -17.039 1.00 95.44 253 LYS A CA 1
ATOM 2025 C C . LYS A 1 253 ? 4.391 -14.731 -17.562 1.00 95.44 253 LYS A C 1
ATOM 2027 O O . LYS A 1 253 ? 5.451 -14.702 -16.936 1.00 95.44 253 LYS A O 1
ATOM 2032 N N . GLU A 1 254 ? 4.224 -14.040 -18.689 1.00 94.25 254 GLU A N 1
ATOM 2033 C CA . GLU A 1 254 ? 5.257 -13.147 -19.223 1.00 94.25 254 GLU A CA 1
ATOM 2034 C C . GLU A 1 254 ? 5.543 -11.951 -18.304 1.00 94.25 254 GLU A C 1
ATOM 2036 O O . GLU A 1 254 ? 6.676 -11.461 -18.276 1.00 94.25 254 GLU A O 1
ATOM 2041 N N . CYS A 1 255 ? 4.551 -11.489 -17.540 1.00 94.12 255 CYS A N 1
ATOM 2042 C CA . CYS A 1 255 ? 4.712 -10.411 -16.567 1.00 94.12 255 CYS A CA 1
ATOM 2043 C C . CYS A 1 255 ? 5.111 -10.916 -15.182 1.00 94.12 255 CYS A C 1
ATOM 2045 O O . CYS A 1 255 ? 6.047 -10.385 -14.598 1.00 94.12 255 CYS A O 1
ATOM 2047 N N . SER A 1 256 ? 4.400 -11.911 -14.660 1.00 95.50 256 SER A N 1
ATOM 2048 C CA . SER A 1 256 ? 4.520 -12.390 -13.288 1.00 95.50 256 SER A CA 1
ATOM 2049 C C . SER A 1 256 ? 4.381 -13.917 -13.242 1.00 95.50 256 SER A C 1
ATOM 2051 O O . SER A 1 256 ? 3.268 -14.446 -13.168 1.00 95.50 256 SER A O 1
ATOM 2053 N N . PRO A 1 257 ? 5.510 -14.650 -13.283 1.00 94.62 257 PRO A N 1
ATOM 2054 C CA . PRO A 1 257 ? 5.516 -16.104 -13.155 1.00 94.62 257 PRO A CA 1
ATOM 2055 C C . PRO A 1 257 ? 4.904 -16.571 -11.832 1.00 94.62 257 PRO A C 1
ATOM 2057 O O . PRO A 1 257 ? 4.164 -17.547 -11.821 1.00 94.62 257 PRO A O 1
ATOM 2060 N N . TRP A 1 258 ? 5.152 -15.834 -10.742 1.00 94.88 258 TRP A N 1
ATOM 2061 C CA . TRP A 1 258 ? 4.623 -16.150 -9.414 1.00 94.88 258 TRP A CA 1
ATOM 2062 C C . TRP A 1 258 ? 3.091 -16.152 -9.392 1.00 94.88 258 TRP A C 1
ATOM 2064 O O . TRP A 1 258 ? 2.497 -17.073 -8.848 1.00 94.88 258 TRP A O 1
ATOM 2074 N N . MET A 1 259 ? 2.440 -15.173 -10.036 1.00 95.38 259 MET A N 1
ATOM 2075 C CA . MET A 1 259 ? 0.972 -15.136 -10.106 1.00 95.38 259 MET A CA 1
ATOM 2076 C C . MET A 1 259 ? 0.410 -16.223 -11.029 1.00 95.38 259 MET A C 1
ATOM 2078 O O . MET A 1 259 ? -0.623 -16.806 -10.723 1.00 95.38 259 MET A O 1
ATOM 2082 N N . SER A 1 260 ? 1.083 -16.514 -12.146 1.00 95.56 260 SER A N 1
ATOM 2083 C CA . SER A 1 260 ? 0.660 -17.570 -13.082 1.00 95.56 260 SER A CA 1
ATOM 2084 C C . SER A 1 260 ? 0.741 -18.969 -12.454 1.00 95.56 260 SER A C 1
ATOM 2086 O O . SER A 1 260 ? -0.126 -19.812 -12.671 1.00 95.56 260 SER A O 1
ATOM 2088 N N . GLU A 1 261 ? 1.765 -19.210 -11.635 1.00 93.62 261 GLU A N 1
ATOM 2089 C CA . GLU A 1 261 ? 2.013 -20.495 -10.968 1.00 93.62 261 GLU A CA 1
ATOM 2090 C C . GLU A 1 261 ? 1.464 -20.532 -9.531 1.00 93.62 261 GLU A C 1
ATOM 2092 O O . GLU A 1 261 ? 1.709 -21.492 -8.795 1.00 93.62 261 GLU A O 1
ATOM 2097 N N . PHE A 1 262 ? 0.701 -19.506 -9.138 1.00 92.75 262 PHE A N 1
ATOM 2098 C CA . PHE A 1 262 ? 0.128 -19.377 -7.806 1.00 92.75 262 PHE A CA 1
ATOM 2099 C C . PHE A 1 262 ? -0.810 -20.541 -7.496 1.00 92.75 262 PHE A C 1
ATOM 2101 O O . PHE A 1 262 ? -1.732 -20.850 -8.253 1.00 92.75 262 PHE A O 1
ATOM 2108 N N . LYS A 1 263 ? -0.597 -21.156 -6.334 1.00 87.56 263 LYS A N 1
ATOM 2109 C CA . LYS A 1 263 ? -1.413 -22.255 -5.825 1.00 87.56 263 LYS A CA 1
ATOM 2110 C C . LYS A 1 263 ? -1.617 -22.070 -4.329 1.00 87.56 263 LYS A C 1
ATOM 2112 O O . LYS A 1 263 ? -0.666 -22.195 -3.557 1.00 87.56 263 LYS A O 1
ATOM 2117 N N . ALA A 1 264 ? -2.860 -21.798 -3.935 1.00 84.12 264 ALA A N 1
ATOM 2118 C CA . ALA A 1 264 ? -3.218 -21.511 -2.546 1.00 84.12 264 ALA A CA 1
ATOM 2119 C C . ALA A 1 264 ? -2.860 -22.658 -1.581 1.00 84.12 264 ALA A C 1
ATOM 2121 O O . ALA A 1 264 ? -2.446 -22.406 -0.456 1.00 84.12 264 ALA A O 1
ATOM 2122 N N . GLU A 1 265 ? -2.937 -23.908 -2.045 1.00 78.44 265 GLU A N 1
ATOM 2123 C CA . GLU A 1 265 ? -2.683 -25.127 -1.258 1.00 78.44 265 GLU A CA 1
ATOM 2124 C C . GLU A 1 265 ? -1.273 -25.210 -0.650 1.00 78.44 265 GLU A C 1
ATOM 2126 O O . GLU A 1 265 ? -1.069 -25.885 0.357 1.00 78.44 265 GLU A O 1
ATOM 2131 N N . PHE A 1 266 ? -0.288 -24.531 -1.246 1.00 75.88 266 PHE A N 1
ATOM 2132 C CA . PHE A 1 266 ? 1.094 -24.533 -0.755 1.00 75.88 266 PHE A CA 1
ATOM 2133 C C . PHE A 1 266 ? 1.405 -23.362 0.179 1.00 75.88 266 PHE A C 1
ATOM 2135 O O . PHE A 1 266 ? 2.513 -23.277 0.718 1.00 75.88 266 PHE A O 1
ATOM 2142 N N . LEU A 1 267 ? 0.452 -22.451 0.381 1.00 74.19 267 LEU A N 1
ATOM 2143 C CA . LEU A 1 267 ? 0.640 -21.305 1.252 1.00 74.19 267 LEU A CA 1
ATOM 2144 C C . LEU A 1 267 ? 0.332 -21.671 2.698 1.00 74.19 267 LEU A C 1
ATOM 2146 O O . LEU A 1 267 ? -0.698 -22.254 3.020 1.00 74.19 267 LEU A O 1
ATOM 2150 N N . ARG A 1 268 ? 1.224 -21.254 3.599 1.00 73.94 268 ARG A N 1
ATOM 2151 C CA . ARG A 1 268 ? 0.972 -21.329 5.045 1.00 73.94 268 ARG A CA 1
ATOM 2152 C C . ARG A 1 268 ? -0.058 -20.298 5.504 1.00 73.94 268 ARG A C 1
ATOM 2154 O O . ARG A 1 268 ? -0.719 -20.526 6.508 1.00 73.94 268 ARG A O 1
ATOM 2161 N N . ASN A 1 269 ? -0.151 -19.179 4.785 1.00 79.38 269 ASN A N 1
ATOM 2162 C CA . ASN A 1 269 ? -1.054 -18.070 5.062 1.00 79.38 269 ASN A CA 1
ATOM 2163 C C . ASN A 1 269 ? -1.812 -17.716 3.784 1.00 79.38 269 ASN A C 1
ATOM 2165 O O . ASN A 1 269 ? -1.198 -17.440 2.753 1.00 79.38 269 ASN A O 1
ATOM 2169 N N . GLU A 1 270 ? -3.137 -17.727 3.859 1.00 86.75 270 GLU A N 1
ATOM 2170 C CA . GLU A 1 270 ? -3.997 -17.379 2.734 1.00 86.75 270 GLU A CA 1
ATOM 2171 C C . GLU A 1 270 ? -4.014 -15.859 2.515 1.00 86.75 270 GLU A C 1
ATOM 2173 O O . GLU A 1 270 ? -3.949 -15.069 3.463 1.00 86.75 270 GLU A O 1
ATOM 2178 N N . ILE A 1 271 ? -4.128 -15.451 1.252 1.00 93.38 271 ILE A N 1
ATOM 2179 C CA . ILE A 1 271 ? -4.279 -14.048 0.862 1.00 93.38 271 ILE A CA 1
ATOM 2180 C C . ILE A 1 271 ? -5.757 -13.794 0.577 1.00 93.38 271 ILE A C 1
ATOM 2182 O O . ILE A 1 271 ? -6.358 -14.496 -0.233 1.00 93.38 271 ILE A O 1
ATOM 2186 N N . GLU A 1 272 ? -6.346 -12.790 1.220 1.00 95.62 272 GLU A N 1
ATOM 2187 C CA . GLU A 1 272 ? -7.699 -12.331 0.893 1.00 95.62 272 GLU A CA 1
ATOM 2188 C C . GLU A 1 272 ? -7.705 -11.549 -0.426 1.00 95.62 272 GLU A C 1
ATOM 2190 O O . GLU A 1 272 ? -6.758 -10.822 -0.740 1.00 95.62 272 GLU A O 1
ATOM 2195 N N . VAL A 1 273 ? -8.797 -11.639 -1.190 1.00 96.81 273 VAL A N 1
ATOM 2196 C CA . VAL A 1 273 ? -9.026 -10.719 -2.310 1.00 96.81 273 VAL A CA 1
ATOM 2197 C C . VAL A 1 273 ? -9.032 -9.281 -1.752 1.00 96.81 273 VAL A C 1
ATOM 2199 O O . VAL A 1 273 ? -9.778 -9.003 -0.807 1.00 96.81 273 VAL A O 1
ATOM 2202 N N . PRO A 1 274 ? -8.205 -8.351 -2.269 1.00 94.31 274 PRO A N 1
ATOM 2203 C CA . PRO A 1 274 ? -8.087 -7.016 -1.684 1.00 94.31 274 PRO A CA 1
ATOM 2204 C C . PRO A 1 274 ? -9.395 -6.212 -1.715 1.00 94.31 274 PRO A C 1
ATOM 2206 O O . PRO A 1 274 ? -10.167 -6.294 -2.668 1.00 94.31 274 PRO A O 1
ATOM 2209 N N . GLY A 1 275 ? -9.597 -5.359 -0.704 1.00 93.25 275 GLY A N 1
ATOM 2210 C CA . GLY A 1 275 ? -10.687 -4.371 -0.680 1.00 93.25 275 GLY A CA 1
ATOM 2211 C C . GLY A 1 275 ? -12.000 -4.824 -0.030 1.00 93.25 275 GLY A C 1
ATOM 2212 O O . GLY A 1 275 ? -13.002 -4.128 -0.163 1.00 93.25 275 GLY A O 1
ATOM 2213 N N . GLN A 1 276 ? -12.008 -5.949 0.690 1.00 95.69 276 GLN A N 1
ATOM 2214 C CA . GLN A 1 276 ? -13.215 -6.488 1.343 1.00 95.69 276 GLN A CA 1
ATOM 2215 C C . GLN A 1 276 ? -13.566 -5.821 2.687 1.00 95.69 276 GLN A C 1
ATOM 2217 O O . GLN A 1 276 ? -14.675 -5.970 3.192 1.00 95.69 276 GLN A O 1
ATOM 2222 N N . TYR A 1 277 ? -12.649 -5.043 3.261 1.00 96.31 277 TYR A N 1
ATOM 2223 C CA . TYR A 1 277 ? -12.852 -4.339 4.525 1.00 96.31 277 TYR A CA 1
ATOM 2224 C C . TYR A 1 277 ? -13.392 -2.918 4.297 1.00 96.31 277 TYR A C 1
ATOM 2226 O O . TYR A 1 277 ? -12.634 -2.003 3.984 1.00 96.31 277 TYR A O 1
ATOM 2234 N N . ASP A 1 278 ? -14.699 -2.710 4.484 1.00 90.56 278 ASP A N 1
ATOM 2235 C CA . ASP A 1 278 ? -15.351 -1.412 4.224 1.00 90.56 278 ASP A CA 1
ATOM 2236 C C . ASP A 1 278 ? -15.415 -0.467 5.441 1.00 90.56 278 ASP A C 1
ATOM 2238 O O . ASP A 1 278 ? -15.777 0.707 5.313 1.00 90.56 278 ASP A O 1
ATOM 2242 N N . GLY A 1 279 ? -15.095 -0.978 6.635 1.00 90.62 279 GLY A N 1
ATOM 2243 C CA . GLY A 1 279 ? -15.148 -0.241 7.898 1.00 90.62 279 GLY A CA 1
ATOM 2244 C C . GLY A 1 279 ? -16.555 0.196 8.329 1.00 90.62 279 GLY A C 1
ATOM 2245 O O . GLY A 1 279 ? -16.674 0.996 9.260 1.00 90.62 279 GLY A O 1
ATOM 2246 N N . LYS A 1 280 ? -17.627 -0.289 7.681 1.00 91.75 280 LYS A N 1
ATOM 2247 C CA . LYS A 1 280 ? -19.022 0.097 7.962 1.00 91.75 280 LYS A CA 1
ATOM 2248 C C . LYS A 1 280 ? -19.695 -0.798 8.992 1.00 91.75 280 LYS A C 1
ATOM 2250 O O . LYS A 1 280 ? -20.558 -0.301 9.723 1.00 91.75 280 LYS A O 1
ATOM 2255 N N . GLY A 1 281 ? -19.268 -2.047 9.112 1.00 93.19 281 GLY A N 1
ATOM 2256 C CA . GLY A 1 281 ? -19.740 -3.012 10.103 1.00 93.19 281 GLY A CA 1
ATOM 2257 C C . GLY A 1 281 ? -18.597 -3.864 10.644 1.00 93.19 281 GLY A C 1
ATOM 2258 O O . GLY A 1 281 ? -17.452 -3.721 10.211 1.00 93.19 281 GLY A O 1
ATOM 2259 N N . LYS A 1 282 ? -18.909 -4.737 11.607 1.00 96.00 282 LYS A N 1
ATOM 2260 C CA . LYS A 1 282 ? -17.951 -5.740 12.074 1.00 96.00 282 LYS A CA 1
ATOM 2261 C C . LYS A 1 282 ? -17.651 -6.695 10.903 1.00 96.00 282 LYS A C 1
ATOM 2263 O O . LYS A 1 282 ? -18.607 -7.275 10.388 1.00 96.00 282 LYS A O 1
ATOM 2268 N N . PRO A 1 283 ? -16.383 -6.855 10.484 1.00 96.50 283 PRO A N 1
ATOM 2269 C CA . PRO A 1 283 ? -16.017 -7.791 9.429 1.00 96.50 283 PRO A CA 1
ATOM 2270 C C . PRO A 1 283 ? -16.310 -9.230 9.849 1.00 96.50 283 PRO A C 1
ATOM 2272 O O . PRO A 1 283 ? -16.267 -9.545 11.042 1.00 96.50 283 PRO A O 1
ATOM 2275 N N . LEU A 1 284 ? -16.533 -10.095 8.862 1.00 95.50 284 LEU A N 1
ATOM 2276 C CA . LEU A 1 284 ? -16.637 -11.543 9.042 1.00 95.50 284 LEU A CA 1
ATOM 2277 C C . LEU A 1 284 ? -15.599 -12.225 8.132 1.00 95.50 284 LEU A C 1
ATOM 2279 O O . LEU A 1 284 ? -15.954 -12.660 7.032 1.00 95.50 284 LEU A O 1
ATOM 2283 N N . PRO A 1 285 ? -14.314 -12.264 8.541 1.00 94.12 285 PRO A N 1
ATOM 2284 C CA . PRO A 1 285 ? -13.216 -12.759 7.706 1.00 94.12 285 PRO A CA 1
ATOM 2285 C C . PRO A 1 285 ? -13.413 -14.190 7.196 1.00 94.12 285 PRO A C 1
ATOM 2287 O O . PRO A 1 285 ? -12.934 -14.535 6.121 1.00 94.12 285 PRO A O 1
ATOM 2290 N N . GLU A 1 286 ? -14.157 -15.022 7.927 1.00 93.00 286 GLU A N 1
ATOM 2291 C CA . GLU A 1 286 ? -14.519 -16.381 7.520 1.00 93.00 286 GLU A CA 1
ATOM 2292 C C . GLU A 1 286 ? -15.330 -16.448 6.212 1.00 93.00 286 GLU A C 1
ATOM 2294 O O . GLU A 1 286 ? -15.292 -17.472 5.533 1.00 93.00 286 GLU A O 1
ATOM 2299 N N . TYR A 1 287 ? -16.020 -15.365 5.839 1.00 94.38 287 TYR A N 1
ATOM 2300 C CA . TYR A 1 287 ? -16.770 -15.248 4.584 1.00 94.38 287 TYR A CA 1
ATOM 2301 C C . TYR A 1 287 ? -16.057 -14.396 3.531 1.00 94.38 287 TYR A C 1
ATOM 2303 O O . TYR A 1 287 ? -16.603 -14.183 2.449 1.00 94.38 287 TYR A O 1
ATOM 2311 N N . HIS A 1 288 ? -14.863 -13.878 3.826 1.00 96.75 288 HIS A N 1
ATOM 2312 C CA . HIS A 1 288 ? -14.099 -13.127 2.840 1.00 96.75 288 HIS A CA 1
ATOM 2313 C C . HIS A 1 288 ? -13.558 -14.073 1.764 1.00 96.75 288 HIS A C 1
ATOM 2315 O O . HIS A 1 288 ? -13.014 -15.141 2.055 1.00 96.75 288 HIS A O 1
ATOM 2321 N N . ALA A 1 289 ? -13.673 -13.658 0.506 1.00 97.06 289 ALA A N 1
ATOM 2322 C CA . ALA A 1 289 ? -13.096 -14.369 -0.618 1.00 97.06 289 ALA A CA 1
ATOM 2323 C C . ALA A 1 289 ? -11.567 -14.375 -0.499 1.00 97.06 289 ALA A C 1
ATOM 2325 O O . ALA A 1 289 ? -10.932 -13.334 -0.297 1.00 97.06 289 ALA A O 1
ATOM 2326 N N . LYS A 1 290 ? -10.959 -15.548 -0.653 1.00 96.12 290 LYS A N 1
ATOM 2327 C CA . LYS A 1 290 ? -9.504 -15.726 -0.663 1.00 96.12 290 LYS A CA 1
ATOM 2328 C C . LYS A 1 290 ? -9.026 -15.923 -2.090 1.00 96.12 290 LYS A C 1
ATOM 2330 O O . LYS A 1 290 ? -9.769 -16.431 -2.922 1.00 96.12 290 LYS A O 1
ATOM 2335 N N . ILE A 1 291 ? -7.800 -15.525 -2.395 1.00 96.62 291 ILE A N 1
ATOM 2336 C CA . ILE A 1 291 ? -7.215 -15.735 -3.718 1.00 96.62 291 ILE A CA 1
ATOM 2337 C C . ILE A 1 291 ? -6.951 -17.233 -3.895 1.00 96.62 291 ILE A C 1
ATOM 2339 O O . ILE A 1 291 ? -6.126 -17.807 -3.187 1.00 96.62 291 ILE A O 1
ATOM 2343 N N . SER A 1 292 ? -7.635 -17.860 -4.852 1.00 95.50 292 SER A N 1
ATOM 2344 C CA . SER A 1 292 ? -7.407 -19.256 -5.247 1.00 95.50 292 SER A CA 1
ATOM 2345 C C . SER A 1 292 ? -6.457 -19.366 -6.444 1.00 95.50 292 SER A C 1
ATOM 2347 O O . SER A 1 292 ? -5.736 -20.354 -6.577 1.00 95.50 292 SER A O 1
ATOM 2349 N N . GLY A 1 293 ? -6.399 -18.330 -7.286 1.00 95.94 293 GLY A N 1
ATOM 2350 C CA . GLY A 1 293 ? -5.514 -18.253 -8.445 1.00 95.94 293 GLY A CA 1
ATOM 2351 C C . GLY A 1 293 ? -5.756 -17.004 -9.285 1.00 95.94 293 GLY A C 1
ATOM 2352 O O . GLY A 1 293 ? -6.501 -16.103 -8.900 1.00 95.94 293 GLY A O 1
ATOM 2353 N N . PHE A 1 294 ? -5.139 -16.957 -10.463 1.00 97.50 294 PHE A N 1
ATOM 2354 C CA . PHE A 1 294 ? -5.257 -15.842 -11.402 1.00 97.50 294 PHE A CA 1
ATOM 2355 C C . PHE A 1 294 ? -5.582 -16.362 -12.806 1.00 97.50 294 PHE A C 1
ATOM 2357 O O . PHE A 1 294 ? -5.139 -17.443 -13.195 1.00 97.50 294 PHE A O 1
ATOM 2364 N N . ASP A 1 295 ? -6.367 -15.607 -13.577 1.00 97.38 295 ASP A N 1
ATOM 2365 C CA . ASP A 1 295 ? -6.549 -15.904 -15.000 1.00 97.38 295 ASP A CA 1
ATOM 2366 C C . ASP A 1 295 ? -5.283 -15.520 -15.778 1.00 97.38 295 ASP A C 1
ATOM 2368 O O . ASP A 1 295 ? -4.727 -14.434 -15.603 1.00 97.38 295 ASP A O 1
ATOM 2372 N N . GLU A 1 296 ? -4.846 -16.407 -16.667 1.00 97.12 296 GLU A N 1
ATOM 2373 C CA . GLU A 1 296 ? -3.651 -16.213 -17.490 1.00 97.12 296 GLU A CA 1
ATOM 2374 C C . GLU A 1 296 ? -3.832 -15.090 -18.532 1.00 97.12 296 GLU A C 1
ATOM 2376 O O . GLU A 1 296 ? -2.858 -14.525 -19.037 1.00 97.12 296 GLU A O 1
ATOM 2381 N N . ARG A 1 297 ? -5.080 -14.732 -18.859 1.00 97.25 297 ARG A N 1
ATOM 2382 C CA . ARG A 1 297 ? -5.408 -13.653 -19.794 1.00 97.25 297 ARG A CA 1
ATOM 2383 C C . ARG A 1 297 ? -5.281 -12.301 -19.102 1.00 97.25 297 ARG A C 1
ATOM 2385 O O . ARG A 1 297 ? -6.022 -11.977 -18.177 1.00 97.25 297 ARG A O 1
ATOM 2392 N N . ILE A 1 298 ? -4.417 -11.454 -19.649 1.00 95.56 298 ILE A N 1
ATOM 2393 C CA . ILE A 1 298 ? -4.288 -10.051 -19.250 1.00 95.56 298 ILE A CA 1
ATOM 2394 C C . ILE A 1 298 ? -4.700 -9.137 -20.399 1.00 95.56 298 ILE A C 1
ATOM 2396 O O . ILE A 1 298 ? -4.524 -9.466 -21.571 1.00 95.56 298 ILE A O 1
ATOM 2400 N N . ARG A 1 299 ? -5.245 -7.964 -20.072 1.00 95.38 299 ARG A N 1
ATOM 2401 C CA . ARG A 1 299 ? -5.574 -6.939 -21.071 1.00 95.38 299 ARG A CA 1
ATOM 2402 C C . ARG A 1 299 ? -4.852 -5.645 -20.749 1.00 95.38 299 ARG A C 1
ATOM 2404 O O . ARG A 1 299 ? -5.075 -5.055 -19.695 1.00 95.38 299 ARG A O 1
ATOM 2411 N N . VAL A 1 300 ? -4.031 -5.172 -21.677 1.00 95.12 300 VAL A N 1
ATOM 2412 C CA . VAL A 1 300 ? -3.462 -3.824 -21.604 1.00 95.12 300 VAL A CA 1
ATOM 2413 C C . VAL A 1 300 ? -4.537 -2.834 -22.040 1.00 95.12 300 VAL A C 1
ATOM 2415 O O . VAL A 1 300 ? -5.114 -2.968 -23.117 1.00 95.12 300 VAL A O 1
ATOM 2418 N N . MET A 1 301 ? -4.844 -1.861 -21.188 1.00 95.25 301 MET A N 1
ATOM 2419 C CA . MET A 1 301 ? -5.861 -0.857 -21.482 1.00 95.25 301 MET A CA 1
ATOM 2420 C C . MET A 1 301 ? -5.285 0.275 -22.336 1.00 95.25 301 MET A C 1
ATOM 2422 O O . MET A 1 301 ? -4.133 0.691 -22.170 1.00 95.25 301 MET A O 1
ATOM 2426 N N . GLU A 1 302 ? -6.119 0.825 -23.214 1.00 93.19 302 GLU A N 1
ATOM 2427 C CA . GLU A 1 302 ? -5.802 1.996 -24.033 1.00 93.19 302 GLU A CA 1
ATOM 2428 C C . GLU A 1 302 ? -5.845 3.272 -23.186 1.00 93.19 302 GLU A C 1
ATOM 2430 O O . GLU A 1 302 ? -6.821 4.011 -23.142 1.00 93.19 302 GLU A O 1
ATOM 2435 N N . SER A 1 303 ? -4.768 3.508 -22.446 1.00 93.19 303 SER A N 1
ATOM 2436 C CA . SER A 1 303 ? -4.565 4.710 -21.642 1.00 93.19 303 SER A CA 1
ATOM 2437 C C . SER A 1 303 ? -3.091 5.101 -21.673 1.00 93.19 303 SER A C 1
ATOM 2439 O O . SER A 1 303 ? -2.230 4.258 -21.942 1.00 93.19 303 SER A O 1
ATOM 2441 N N . LEU A 1 304 ? -2.793 6.367 -21.362 1.00 87.94 304 LEU A N 1
ATOM 2442 C CA . LEU A 1 304 ? -1.433 6.909 -21.310 1.00 87.94 304 LEU A CA 1
ATOM 2443 C C . LEU A 1 304 ? -0.501 6.037 -20.454 1.00 87.94 304 LEU A C 1
ATOM 2445 O O . LEU A 1 304 ? 0.611 5.731 -20.869 1.00 87.94 304 LEU A O 1
ATOM 2449 N N . ARG A 1 305 ? -0.991 5.582 -19.294 1.00 90.25 305 ARG A N 1
ATOM 2450 C CA . ARG A 1 305 ? -0.229 4.785 -18.316 1.00 90.25 305 ARG A CA 1
ATOM 2451 C C . ARG A 1 305 ? -0.168 3.286 -18.633 1.00 90.25 305 ARG A C 1
ATOM 2453 O O . ARG A 1 305 ? 0.467 2.543 -17.893 1.00 90.25 305 ARG A O 1
ATOM 2460 N N . LYS A 1 306 ? -0.848 2.826 -19.693 1.00 92.44 306 LYS A N 1
ATOM 2461 C CA . LYS A 1 306 ? -0.948 1.404 -20.089 1.00 92.44 306 LYS A CA 1
ATOM 2462 C C . LYS A 1 306 ? -1.251 0.448 -18.911 1.00 92.44 306 LYS A C 1
ATOM 2464 O O . LYS A 1 306 ? -0.527 -0.539 -18.728 1.00 92.44 306 LYS A O 1
ATOM 2469 N N . PRO A 1 307 ? -2.291 0.720 -18.093 1.00 96.00 307 PRO A N 1
ATOM 2470 C CA . PRO A 1 307 ? -2.625 -0.141 -16.968 1.00 96.00 307 PRO A CA 1
ATOM 2471 C C . PRO A 1 307 ? -3.111 -1.505 -17.465 1.00 96.00 307 PRO A C 1
ATOM 2473 O O . PRO A 1 307 ? -3.659 -1.620 -18.566 1.00 96.00 307 PRO A O 1
ATOM 2476 N N . LYS A 1 308 ? -2.905 -2.542 -16.653 1.00 95.94 308 LYS A N 1
ATOM 2477 C CA . LYS A 1 308 ? -3.232 -3.925 -17.014 1.00 95.94 308 LYS A CA 1
ATOM 2478 C C . LYS A 1 308 ? -4.435 -4.401 -16.228 1.00 95.94 308 LYS A C 1
ATOM 2480 O O . LYS A 1 308 ? -4.446 -4.334 -15.004 1.00 95.94 308 LYS A O 1
ATOM 2485 N N . ARG A 1 309 ? -5.447 -4.893 -16.934 1.00 97.06 309 ARG A N 1
ATOM 2486 C CA . ARG A 1 309 ? -6.558 -5.609 -16.321 1.00 97.06 309 ARG A CA 1
ATOM 2487 C C . ARG A 1 309 ? -6.160 -7.069 -16.136 1.00 97.06 309 ARG A C 1
ATOM 2489 O O . ARG A 1 309 ? -5.832 -7.730 -17.124 1.00 97.06 309 ARG A O 1
ATOM 2496 N N . ILE A 1 310 ? -6.217 -7.533 -14.897 1.00 97.88 310 ILE A N 1
ATOM 2497 C CA . ILE A 1 310 ? -6.044 -8.931 -14.495 1.00 97.88 310 ILE A CA 1
ATOM 2498 C C . ILE A 1 310 ? -7.364 -9.451 -13.921 1.00 97.88 310 ILE A C 1
ATOM 2500 O O . ILE A 1 310 ? -8.230 -8.656 -13.548 1.00 97.88 310 ILE A O 1
ATOM 2504 N N . THR A 1 311 ? -7.501 -10.767 -13.814 1.00 98.19 311 THR A N 1
ATOM 2505 C CA . THR A 1 311 ? -8.645 -11.396 -13.149 1.00 98.19 311 THR A CA 1
ATOM 2506 C C . THR A 1 311 ? -8.127 -12.280 -12.025 1.00 98.19 311 THR A C 1
ATOM 2508 O O . THR A 1 311 ? -7.321 -13.179 -12.264 1.00 98.19 311 THR A O 1
ATOM 2511 N N . ILE A 1 312 ? -8.570 -12.005 -10.803 1.00 98.19 312 ILE A N 1
ATOM 2512 C CA . ILE A 1 312 ? -8.289 -12.816 -9.618 1.00 98.19 312 ILE A CA 1
ATOM 2513 C C . ILE A 1 312 ? -9.429 -13.821 -9.466 1.00 98.19 312 ILE A C 1
ATOM 2515 O O . ILE A 1 312 ? -10.593 -13.439 -9.551 1.00 98.19 312 ILE A O 1
ATOM 2519 N N . ARG A 1 313 ? -9.113 -15.096 -9.252 1.00 97.69 313 ARG A N 1
ATOM 2520 C CA . ARG A 1 313 ? -10.103 -16.135 -8.951 1.00 97.69 313 ARG A CA 1
ATOM 2521 C C . ARG A 1 313 ? -10.209 -16.281 -7.440 1.00 97.69 313 ARG A C 1
ATOM 2523 O O . ARG A 1 313 ? -9.188 -16.401 -6.759 1.00 97.69 313 ARG A O 1
ATOM 2530 N N . GLY A 1 314 ? -11.431 -16.205 -6.929 1.00 97.06 314 GLY A N 1
ATOM 2531 C CA . GLY A 1 314 ? -11.725 -16.353 -5.513 1.00 97.06 314 GLY A CA 1
ATOM 2532 C C . GLY A 1 314 ? -11.886 -17.814 -5.099 1.00 97.06 314 GLY A C 1
ATOM 2533 O O . GLY A 1 314 ? -12.081 -18.707 -5.926 1.00 97.06 314 GLY A O 1
ATOM 2534 N N . SER A 1 315 ? -11.801 -18.072 -3.799 1.00 95.69 315 SER A N 1
ATOM 2535 C CA . SER A 1 315 ? -12.149 -19.351 -3.169 1.00 95.69 315 SER A CA 1
ATOM 2536 C C . SER A 1 315 ? -13.658 -19.615 -3.144 1.00 95.69 315 SER A C 1
ATOM 2538 O O . SER A 1 315 ? -14.086 -20.701 -2.780 1.00 95.69 315 SER A O 1
ATOM 2540 N N . ASP A 1 316 ? -14.454 -18.613 -3.499 1.00 96.12 316 ASP A N 1
ATOM 2541 C CA . ASP A 1 316 ? -15.913 -18.609 -3.576 1.00 96.12 316 ASP A CA 1
ATOM 2542 C C . ASP A 1 316 ? -16.431 -18.862 -5.003 1.00 96.12 316 ASP A C 1
ATOM 2544 O O . ASP A 1 316 ? -17.576 -18.546 -5.311 1.00 96.12 316 ASP A O 1
ATOM 2548 N N . GLU A 1 317 ? -15.569 -19.389 -5.881 1.00 95.25 317 GLU A N 1
ATOM 2549 C CA . GLU A 1 317 ? -15.860 -19.686 -7.291 1.00 95.25 317 GLU A CA 1
ATOM 2550 C C . GLU A 1 317 ? -16.202 -18.452 -8.149 1.00 95.25 317 GLU A C 1
ATOM 2552 O O . GLU A 1 317 ? -16.671 -18.586 -9.281 1.00 95.25 317 GLU A O 1
ATOM 2557 N N . GLN A 1 318 ? -15.919 -17.241 -7.656 1.00 97.69 318 GLN A N 1
ATOM 2558 C CA . GLN A 1 318 ? -16.123 -16.000 -8.402 1.00 97.69 318 GLN A CA 1
ATOM 2559 C C . GLN A 1 318 ? -14.834 -15.477 -9.046 1.00 97.69 318 GLN A C 1
ATOM 2561 O O . GLN A 1 318 ? -13.712 -15.725 -8.595 1.00 97.69 318 GLN A O 1
ATOM 2566 N N . GLU A 1 319 ? -15.005 -14.705 -10.120 1.00 97.94 319 GLU A N 1
ATOM 2567 C CA . GLU A 1 319 ? -13.925 -14.005 -10.809 1.00 97.94 319 GLU A CA 1
ATOM 2568 C C . GLU A 1 319 ? -13.989 -12.499 -10.537 1.00 97.94 319 GLU A C 1
ATOM 2570 O O . GLU A 1 319 ? -14.990 -11.833 -10.801 1.00 97.94 319 GLU A O 1
ATOM 2575 N N . TYR A 1 320 ? -12.876 -11.944 -10.066 1.00 98.12 320 TYR A N 1
ATOM 2576 C CA . TYR A 1 320 ? -12.742 -10.552 -9.663 1.00 98.12 320 TYR A CA 1
ATOM 2577 C C . TYR A 1 320 ? -11.809 -9.809 -10.630 1.00 98.12 320 TYR A C 1
ATOM 2579 O O . TYR A 1 320 ? -10.586 -9.983 -10.573 1.00 98.12 320 TYR A O 1
ATOM 2587 N N . PRO A 1 321 ? -12.335 -8.978 -11.546 1.00 97.69 321 PRO A N 1
ATOM 2588 C CA . PRO A 1 321 ? -11.500 -8.180 -12.431 1.00 97.69 321 PRO A CA 1
ATOM 2589 C C . PRO A 1 321 ? -10.874 -7.002 -11.672 1.00 97.69 321 PRO A C 1
ATOM 2591 O O . PRO A 1 321 ? -11.576 -6.167 -11.107 1.00 97.69 321 PRO A O 1
ATOM 2594 N N . PHE A 1 322 ? -9.549 -6.881 -11.737 1.00 97.94 322 PHE A N 1
ATOM 2595 C CA . PHE A 1 322 ? -8.793 -5.771 -11.157 1.00 97.94 322 PHE A CA 1
ATOM 2596 C C . PHE A 1 322 ? -8.024 -5.008 -12.229 1.00 97.94 322 PHE A C 1
ATOM 2598 O O . PHE A 1 322 ? -7.518 -5.584 -13.192 1.00 97.94 322 PHE A O 1
ATOM 2605 N N . LEU A 1 323 ? -7.910 -3.693 -12.050 1.00 97.50 323 LEU A N 1
ATOM 2606 C CA . LEU A 1 323 ? -7.088 -2.835 -12.897 1.00 97.50 323 LEU A CA 1
ATOM 2607 C C . LEU A 1 323 ? -5.812 -2.440 -12.152 1.00 97.50 323 LEU A C 1
ATOM 2609 O O . LEU A 1 323 ? -5.847 -1.598 -11.258 1.00 97.50 323 LEU A O 1
ATOM 2613 N N . VAL A 1 324 ? -4.681 -3.006 -12.563 1.00 96.88 324 VAL A N 1
ATOM 2614 C CA . VAL A 1 324 ? -3.361 -2.692 -12.012 1.00 96.88 324 VAL A CA 1
ATOM 2615 C C . VAL A 1 324 ? -2.809 -1.456 -12.712 1.00 96.88 324 VAL A C 1
ATOM 2617 O O . VAL A 1 324 ? -2.564 -1.456 -13.925 1.00 96.88 324 VAL A O 1
ATOM 2620 N N . LYS A 1 325 ? -2.627 -0.384 -11.942 1.00 94.62 325 LYS A N 1
ATOM 2621 C CA . LYS A 1 325 ? -2.003 0.860 -12.392 1.00 94.62 325 LYS A CA 1
ATOM 2622 C C . LYS A 1 325 ? -0.580 0.915 -11.850 1.00 94.62 325 LYS A C 1
ATOM 2624 O O . LYS A 1 325 ? -0.398 0.935 -10.642 1.00 94.62 325 LYS A O 1
ATOM 2629 N N . GLY A 1 326 ? 0.394 0.927 -12.756 1.00 87.12 326 GLY A N 1
ATOM 2630 C CA . GLY A 1 326 ? 1.799 1.142 -12.419 1.00 87.12 326 GLY A CA 1
ATOM 2631 C C . GLY A 1 326 ? 2.143 2.630 -12.368 1.00 87.12 326 GLY A C 1
ATOM 2632 O O . GLY A 1 326 ? 1.695 3.406 -13.226 1.00 87.12 326 GLY A O 1
ATOM 2633 N N . GLY A 1 327 ? 2.941 3.009 -11.381 1.00 72.25 327 GLY A N 1
ATOM 2634 C CA . GLY A 1 327 ? 3.355 4.380 -11.093 1.00 72.25 327 GLY A CA 1
ATOM 2635 C C . GLY A 1 327 ? 3.802 4.461 -9.657 1.00 72.25 327 GLY A C 1
ATOM 2636 O O . GLY A 1 327 ? 2.890 4.389 -8.806 1.00 72.25 327 GLY A O 1
#

InterPro domains:
  IPR000403 Phosphatidylinositol 3-/4-kinase, catalytic domain [PS50290] (294-327)
  IPR011009 Protein kinase-like domain superfamily [SSF56112] (234-327)
  IPR014009 PIK-related kinase, FAT domain [PS51189] (1-111)
  IPR050517 DNA Damage Response and Repair Kinase [PTHR11139] (11-327)

Foldseek 3Di:
DDPPPPDPVNVLCVLVVVLVVLLVCLQVVNPVSLVCVLVNVVSCVVPVVRPLVVLLVRVLSGDLLLCLQPLLSLLLCLQDLSNSSCLNSLVVCCVPPLLSNVVSLVVSVVDHDHDPDPSSVVSVVSSVVSNCSSQPPCPVVLVVVLLLLQFDLLLVLVVLLVVLLVQQPDPDHDLVVQLVSLVVNCQQQADLPDPQHAQLSNVRNVVCNVVSCVQQNDSRVNVSVDHNVSSVVSSVVVSVVCVVPDDDDQWSRNRGVCQQPDAQVPDPDWRFDPDPSPSSDRDDVVPTWTFGGWDGDKDQDPDPRRWIWTWTQTPVRDIDIDTRGHD

Sequence (327 aa):
EGLLEINTADLQLFPTIVVEKMIKALKLNSREARLRFPRLLQIIERYPAETLGLVTRELSSVPCWQFIGWISQMMALLDKDEAVAVQHTIEEIANTYPQAIIYPFMVSSESYCFKDTATGCKNKEFVERIKNKLDRGGVVQDFVLSLEQLSNPIMLFKDWVEDVTNELVKAQRNKNKLKEMYQRLYKNLGNSEAPGLGLLRKRFIQAFGKEFDHHFGKGGLKLLDMTPSDLDAIATSLISKMNKTHKEPGNLKECSPWMSEFKAEFLRNEIEVPGQYDGKGKPLPEYHAKISGFDERIRVMESLRKPKRITIRGSDEQEYPFLVKGG

Secondary structure (DSSP, 8-state):
-------HHHHHHHHHHHHHHHHHHHHTT-HHHHHTHHHHHHHHHHSHHHHHHHHHHHGGGS-GGGGGGGHHHHHTTTTSGGGHHHHHHHHHHHHH-HHHHHHHHHHHHTT----SSHHHHHHHHHHHHHHHHHTTTSHHHHHHHHHHTTS-HHHHHHHHHHHHHHHHTSSS--HHHHHHHHHHHHHHHT-TT-TT--HHHHHHHHHHHHHHHHHH-GGGTTGGG--HHHHHHHHHHHHHHHHHH----SSHHHH-HHHHT--GGG-SSPPBPTT---SSS---GGGSPBEEEE-S--EE-SSTT--EEEEEEETTS-EEEEEE---

Radius of gyration: 24.37 Å; chains: 1; bounding box: 58×63×62 Å

pLDDT: mean 92.77, std 7.03, range [44.28, 98.19]

Organism: NCBI:txid2861861